Protein AF-A0A1I4K7K6-F1 (afdb_monomer)

Solvent-accessible surface area (backbone atoms only — not comparable to full-atom values): 15398 Å² total; per-residue (Å²): 137,88,86,82,90,85,84,86,84,93,84,77,89,83,80,81,86,80,82,83,78,77,82,69,92,74,60,87,75,58,66,62,54,67,69,57,51,52,48,54,47,25,60,52,49,42,44,25,47,70,60,82,92,45,82,41,36,50,40,54,54,54,26,64,68,45,33,59,61,48,51,53,37,33,76,71,42,75,62,43,78,85,46,72,66,62,52,49,58,53,48,50,44,54,50,53,43,53,54,32,47,74,76,40,53,94,45,31,65,70,53,43,48,53,50,42,40,55,54,52,21,53,49,48,51,42,60,66,67,49,80,51,73,48,34,47,43,28,48,28,52,49,44,45,50,55,48,63,66,42,39,67,55,39,56,47,14,24,76,68,65,48,45,61,66,50,58,55,47,60,70,42,87,94,40,40,54,64,67,85,72,88,66,82,60,54,96,90,26,30,48,21,27,58,44,36,77,39,20,50,55,36,5,41,52,25,35,56,35,25,52,32,32,50,60,61,35,58,94,75,46,61,68,67,59,37,50,52,52,26,51,53,28,45,49,50,14,49,43,12,71,28,69,71,19,43,50,53,39,50,51,50,51,48,52,50,50,50,65,69,74,43,67,94,60,79,64,50,61,64,76,74,108

Sequence (273 aa):
MTIAHHMPRQRADRASAASVAASAPGSATGKLPLLVWLYLLAVVIPVGFNVGPLAMTGLRVLLLVMTVPLLVRLVMGRYGKVMLIDMLFIAHIIWATLAMAINSPDRVVENIGAAAIEFLGGYIVGRAYIRSMEDFRALCRALMILVLCSAPFALVETLTGRPILLEALRKLPGVSTVAFNNQDKRFNLERVQFGFAHPIHYGLFCSVAFSMVYVGLKDWVGNTWRIIASIIIAGCGFLALSSGALLAIFLQIGLIAWATIFTPGKARWWLLV

Structure (mmCIF, N/CA/C/O backbone):
data_AF-A0A1I4K7K6-F1
#
_entry.id   AF-A0A1I4K7K6-F1
#
loop_
_atom_site.group_PDB
_atom_site.id
_atom_site.type_symbol
_atom_site.label_atom_id
_atom_site.label_alt_id
_atom_site.label_comp_id
_atom_site.label_asym_id
_atom_site.label_entity_id
_atom_site.label_seq_id
_atom_site.pdbx_PDB_ins_code
_atom_site.Cartn_x
_atom_site.Cartn_y
_atom_site.Cartn_z
_atom_site.occupancy
_atom_site.B_iso_or_equiv
_atom_site.auth_seq_id
_atom_site.auth_comp_id
_atom_site.auth_asym_id
_atom_site.auth_atom_id
_atom_site.pdbx_PDB_model_num
ATOM 1 N N . MET A 1 1 ? -62.649 -21.645 53.052 1.00 39.38 1 MET A N 1
ATOM 2 C CA . MET A 1 1 ? -62.161 -22.897 52.441 1.00 39.38 1 MET A CA 1
ATOM 3 C C . MET A 1 1 ? -60.774 -22.620 51.890 1.00 39.38 1 MET A C 1
ATOM 5 O O . MET A 1 1 ? -60.595 -21.657 51.160 1.00 39.38 1 MET A O 1
ATOM 9 N N . THR A 1 2 ? -59.809 -23.363 52.408 1.00 39.19 2 THR A N 1
ATOM 10 C CA . THR A 1 2 ? -58.352 -23.181 52.346 1.00 39.19 2 THR A CA 1
ATOM 11 C C . THR A 1 2 ? -57.762 -23.522 50.971 1.00 39.19 2 THR A C 1
ATOM 13 O O . THR A 1 2 ? -58.399 -24.268 50.235 1.00 39.19 2 THR A O 1
ATOM 16 N N . ILE A 1 3 ? -56.529 -23.043 50.715 1.00 38.16 3 ILE A N 1
ATOM 17 C CA . ILE A 1 3 ? -55.423 -23.562 49.853 1.00 38.16 3 ILE A CA 1
ATOM 18 C C . ILE A 1 3 ? -54.861 -22.388 49.015 1.00 38.16 3 ILE A C 1
ATOM 20 O O . ILE A 1 3 ? -55.514 -21.917 48.097 1.00 38.16 3 ILE A O 1
ATOM 24 N N . ALA A 1 4 ? -53.814 -21.676 49.447 1.00 37.78 4 ALA A N 1
ATOM 25 C CA . ALA A 1 4 ? -52.374 -21.992 49.529 1.00 37.78 4 ALA A CA 1
ATOM 26 C C . ALA A 1 4 ? -51.560 -21.495 48.309 1.00 37.78 4 ALA A C 1
ATOM 28 O O . ALA A 1 4 ? -51.861 -21.780 47.157 1.00 37.78 4 ALA A O 1
ATOM 29 N N . HIS A 1 5 ? -50.510 -20.737 48.641 1.00 41.94 5 HIS A N 1
ATOM 30 C CA . HIS A 1 5 ? -49.428 -20.184 47.821 1.00 41.94 5 HIS A CA 1
ATOM 31 C C . HIS A 1 5 ? -48.858 -21.113 46.737 1.00 41.94 5 HIS A C 1
ATOM 33 O O . HIS A 1 5 ? -48.517 -22.248 47.058 1.00 41.94 5 HIS A O 1
ATOM 39 N N . HIS A 1 6 ? -48.527 -20.559 45.557 1.00 36.59 6 HIS A N 1
ATOM 40 C CA . HIS A 1 6 ? -47.257 -20.850 44.861 1.00 36.59 6 HIS A CA 1
ATOM 41 C C . HIS A 1 6 ? -46.936 -19.857 43.715 1.00 36.59 6 HIS A C 1
ATOM 43 O O . HIS A 1 6 ? -47.521 -19.892 42.640 1.00 36.59 6 HIS A O 1
ATOM 49 N N . MET A 1 7 ? -45.928 -19.013 43.934 1.00 38.78 7 MET A N 1
ATOM 50 C CA . MET A 1 7 ? -44.930 -18.584 42.935 1.00 38.78 7 MET A CA 1
ATOM 51 C C . MET A 1 7 ? -43.560 -19.030 43.493 1.00 38.78 7 MET A C 1
ATOM 53 O O . MET A 1 7 ? -43.493 -19.217 44.712 1.00 38.78 7 MET A O 1
ATOM 57 N N . PRO A 1 8 ? -42.446 -19.128 42.729 1.00 43.72 8 PRO A N 1
ATOM 58 C CA . PRO A 1 8 ? -42.232 -18.918 41.284 1.00 43.72 8 PRO A CA 1
ATOM 59 C C . PRO A 1 8 ? -41.364 -20.025 40.616 1.00 43.72 8 PRO A C 1
ATOM 61 O O . PRO A 1 8 ? -40.594 -20.702 41.290 1.00 43.72 8 PRO A O 1
ATOM 64 N N . ARG A 1 9 ? -41.351 -20.142 39.276 1.00 39.53 9 ARG A N 1
ATOM 65 C CA . ARG A 1 9 ? -40.206 -20.732 38.533 1.00 39.53 9 ARG A CA 1
ATOM 66 C C . ARG A 1 9 ? -39.976 -20.049 37.177 1.00 39.53 9 ARG A C 1
ATOM 68 O O . ARG A 1 9 ? -40.316 -20.571 36.125 1.00 39.53 9 ARG A O 1
ATOM 75 N N . GLN A 1 10 ? -39.320 -18.889 37.213 1.00 48.81 10 GLN A N 1
ATOM 76 C CA . GLN A 1 10 ? -38.430 -18.446 36.135 1.00 48.81 10 GLN A CA 1
ATOM 77 C C . GLN A 1 10 ? -37.098 -19.199 36.281 1.00 48.81 10 GLN A C 1
ATOM 79 O O . GLN A 1 10 ? -36.368 -18.920 37.228 1.00 48.81 10 GLN A O 1
ATOM 84 N N . ARG A 1 11 ? -36.796 -20.144 35.378 1.00 41.75 11 ARG A N 1
ATOM 85 C CA . ARG A 1 11 ? -35.447 -20.636 34.988 1.00 41.75 11 ARG A CA 1
ATOM 86 C C . ARG A 1 11 ? -35.597 -21.993 34.287 1.00 41.7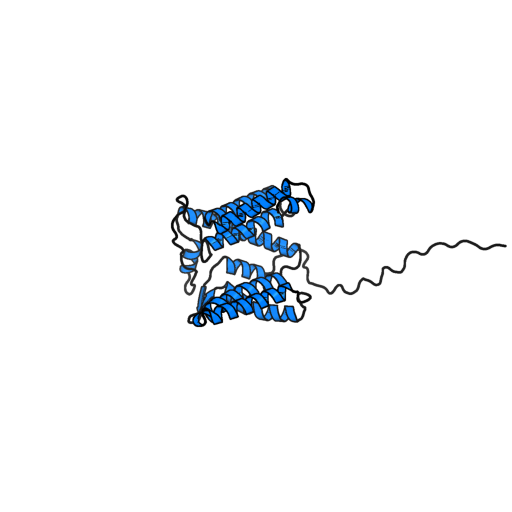5 11 ARG A C 1
ATOM 88 O O . ARG A 1 11 ? -35.525 -23.020 34.948 1.00 41.75 11 ARG A O 1
ATOM 95 N N . ALA A 1 12 ? -35.789 -22.002 32.968 1.00 38.53 12 ALA A N 1
ATOM 96 C CA . AL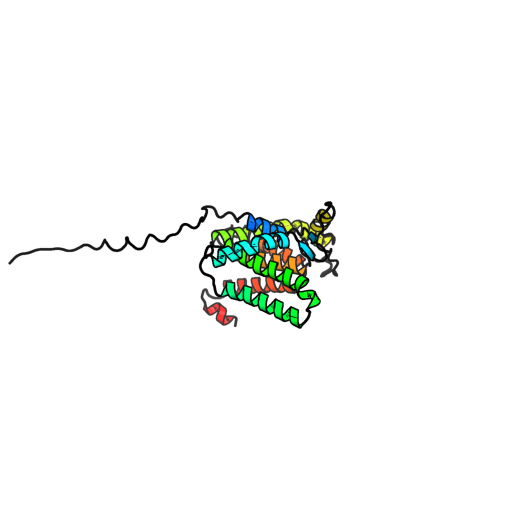A A 1 12 ? -35.576 -23.223 32.176 1.00 38.53 12 ALA A CA 1
ATOM 97 C C . ALA A 1 12 ? -35.290 -23.004 30.676 1.00 38.53 12 ALA A C 1
ATOM 99 O O . ALA A 1 12 ? -34.709 -23.893 30.075 1.00 38.53 12 ALA A O 1
ATOM 100 N N . ASP A 1 13 ? -35.559 -21.835 30.077 1.00 36.16 13 ASP A N 1
ATOM 101 C CA . ASP A 1 13 ? -35.521 -21.723 28.599 1.00 36.16 13 ASP A CA 1
ATOM 102 C C . ASP A 1 13 ? -34.303 -20.993 27.998 1.00 36.16 13 ASP A C 1
ATOM 104 O O . ASP A 1 13 ? -34.347 -20.508 26.871 1.00 36.16 13 ASP A O 1
ATOM 108 N N . ARG A 1 14 ? -33.169 -20.911 28.709 1.00 37.38 14 ARG A N 1
ATOM 109 C CA . ARG A 1 14 ? -31.929 -20.293 28.174 1.00 37.38 14 ARG A CA 1
ATOM 110 C C . ARG A 1 14 ? -30.825 -21.277 27.773 1.00 37.38 14 ARG A C 1
ATOM 112 O O . ARG A 1 14 ? -29.716 -20.844 27.479 1.00 37.38 14 ARG A O 1
ATOM 119 N N . ALA A 1 15 ? -31.107 -22.578 27.720 1.00 37.47 15 ALA A N 1
ATOM 120 C CA . ALA A 1 15 ? -30.076 -23.604 27.525 1.00 37.47 15 ALA A CA 1
ATOM 121 C C . ALA A 1 15 ? -30.028 -24.258 26.125 1.00 37.47 15 ALA A C 1
ATOM 123 O O . ALA A 1 15 ? -29.286 -25.216 25.948 1.00 37.47 15 ALA A O 1
ATOM 124 N N . SER A 1 16 ? -30.758 -23.759 25.116 1.00 40.03 16 SER A N 1
ATOM 125 C CA . SER A 1 16 ? -30.815 -24.404 23.781 1.00 40.03 16 SER A CA 1
ATOM 126 C C . SER A 1 16 ? -30.293 -23.553 22.605 1.00 40.03 16 SER A C 1
ATOM 128 O O . SER A 1 16 ? -30.380 -23.959 21.455 1.00 40.03 16 SER A O 1
ATOM 130 N N . ALA A 1 17 ? -29.673 -22.395 22.860 1.00 37.28 17 ALA A N 1
ATOM 131 C CA . ALA A 1 17 ? -29.080 -21.557 21.801 1.00 37.28 17 ALA A CA 1
ATOM 132 C C . ALA A 1 17 ? -27.544 -21.677 21.685 1.00 37.28 17 ALA A C 1
ATOM 134 O O . ALA A 1 17 ? -26.908 -20.896 20.980 1.00 37.28 17 ALA A O 1
ATOM 135 N N . ALA A 1 18 ? -26.931 -22.643 22.374 1.00 42.41 18 ALA A N 1
ATOM 136 C CA . ALA A 1 18 ? -25.481 -22.798 22.461 1.00 42.41 18 ALA A CA 1
ATOM 137 C C . ALA A 1 18 ? -25.020 -24.157 21.908 1.00 42.41 18 ALA A C 1
ATOM 139 O O . ALA A 1 18 ? -24.600 -25.022 22.668 1.00 42.41 18 ALA A O 1
ATOM 140 N N . SER A 1 19 ? -25.095 -24.370 20.589 1.00 43.34 19 SER A N 1
ATOM 141 C CA . SER A 1 19 ? -24.413 -25.527 19.970 1.00 43.34 19 SER A CA 1
ATOM 142 C C . SER A 1 19 ? -24.031 -25.398 18.488 1.00 43.34 19 SER A C 1
ATOM 144 O O . SER A 1 19 ? -23.647 -26.390 17.877 1.00 43.34 19 SER A O 1
ATOM 146 N N . VAL A 1 20 ? -24.004 -24.194 17.902 1.00 43.44 20 VAL A N 1
ATOM 147 C CA . VAL A 1 20 ? -23.378 -23.984 16.575 1.00 43.44 20 VAL A CA 1
ATOM 148 C C . VAL A 1 20 ? -22.333 -22.871 16.642 1.00 43.44 20 VAL A C 1
ATOM 150 O O . VAL A 1 20 ? -22.345 -21.909 15.883 1.00 43.44 20 VAL A O 1
ATOM 153 N N . ALA A 1 21 ? -21.401 -23.003 17.583 1.00 38.75 21 ALA A N 1
ATOM 154 C CA . ALA A 1 21 ? -20.106 -22.341 17.499 1.00 38.75 21 ALA A CA 1
ATOM 155 C C . ALA A 1 21 ? -19.126 -23.340 16.873 1.00 38.75 21 ALA A C 1
ATOM 157 O O . ALA A 1 21 ? -18.372 -24.019 17.566 1.00 38.75 21 ALA A O 1
ATOM 158 N N . ALA A 1 22 ? -19.191 -23.475 15.547 1.00 39.31 22 ALA A N 1
ATOM 159 C CA . ALA A 1 22 ? -18.141 -24.150 14.803 1.00 39.31 22 ALA A CA 1
ATOM 160 C C . ALA A 1 22 ? -16.835 -23.375 15.032 1.00 39.31 22 ALA A C 1
ATOM 162 O O . ALA A 1 22 ? -16.713 -22.195 14.699 1.00 39.31 22 ALA A O 1
ATOM 163 N N . SER A 1 23 ? -15.893 -24.057 15.664 1.00 38.81 23 SER A N 1
ATOM 164 C CA . SER A 1 23 ? -14.562 -23.611 16.037 1.00 38.81 23 SER A CA 1
ATOM 165 C C . SER A 1 23 ? -13.777 -23.094 14.828 1.00 38.81 23 SER A C 1
ATOM 167 O O . SER A 1 23 ? -13.225 -23.854 14.035 1.00 38.81 23 SER A O 1
ATOM 169 N N . ALA A 1 24 ? -13.684 -21.770 14.701 1.00 45.88 24 ALA A N 1
ATOM 170 C CA . ALA A 1 24 ? -12.592 -21.144 13.969 1.00 45.88 24 ALA A CA 1
ATOM 171 C C . ALA A 1 24 ? -11.345 -21.153 14.873 1.00 45.88 24 ALA A C 1
ATOM 173 O O . ALA A 1 24 ? -11.474 -20.854 16.063 1.00 45.88 24 ALA A O 1
ATOM 174 N N . PRO A 1 25 ? -10.141 -21.460 14.362 1.00 41.16 25 PRO A N 1
ATOM 175 C CA . PRO A 1 25 ? -8.916 -21.316 15.135 1.00 41.16 25 PRO A CA 1
ATOM 176 C C . PRO A 1 25 ? -8.584 -19.823 15.260 1.00 41.16 25 PRO A C 1
ATOM 178 O O . PRO A 1 25 ? -7.751 -19.291 14.535 1.00 41.16 25 PRO A O 1
ATOM 181 N N . GLY A 1 26 ? -9.274 -19.127 16.161 1.00 38.78 26 GLY A N 1
ATOM 182 C CA . GLY A 1 26 ? -8.853 -17.826 16.663 1.00 38.78 26 GLY A CA 1
ATOM 183 C C . GLY A 1 26 ? -7.813 -18.068 17.744 1.00 38.78 26 GLY A C 1
ATOM 184 O O . GLY A 1 26 ? -8.168 -18.299 18.898 1.00 38.78 26 GLY A O 1
ATOM 185 N N . SER A 1 27 ? -6.532 -18.092 17.375 1.00 40.88 27 SER A N 1
ATOM 186 C CA . SER A 1 27 ? -5.459 -18.192 18.360 1.00 40.88 27 SER A CA 1
ATOM 187 C C . SER A 1 27 ? -5.515 -16.978 19.285 1.00 40.88 27 SER A C 1
ATOM 189 O O . SER A 1 27 ? -5.266 -15.846 18.864 1.00 40.88 27 SER A O 1
ATOM 191 N N . ALA A 1 28 ? -5.810 -17.225 20.558 1.00 47.34 28 ALA A N 1
ATOM 192 C CA . ALA A 1 28 ? -5.513 -16.298 21.634 1.00 47.34 28 ALA A CA 1
ATOM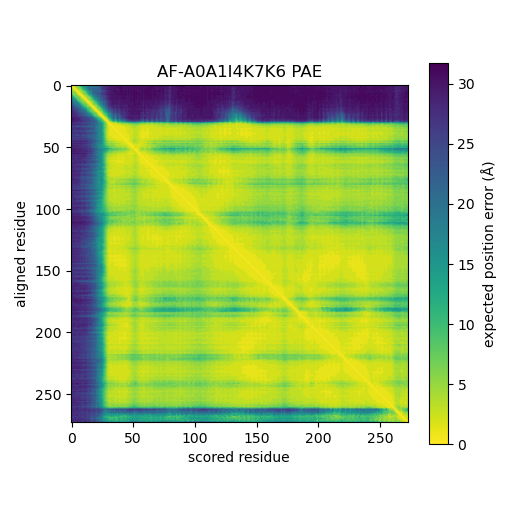 193 C C . ALA A 1 28 ? -4.022 -15.908 21.532 1.00 47.34 28 ALA A C 1
ATOM 195 O O . ALA A 1 28 ? -3.156 -16.779 21.486 1.00 47.34 28 ALA A O 1
ATOM 196 N N . THR A 1 29 ? -3.745 -14.601 21.453 1.00 51.78 29 THR A N 1
ATOM 197 C CA . THR A 1 29 ? -2.524 -13.938 20.929 1.00 51.78 29 THR A CA 1
ATOM 198 C C . THR A 1 29 ? -2.491 -13.804 19.397 1.00 51.78 29 THR A C 1
ATOM 200 O O . THR A 1 29 ? -1.898 -14.606 18.684 1.00 51.78 29 THR A O 1
ATOM 203 N N . GLY A 1 30 ? -3.125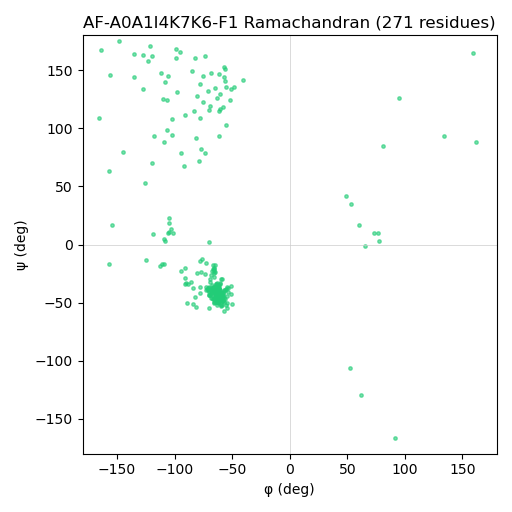 -12.743 18.881 1.00 60.97 30 GLY A N 1
ATOM 204 C CA . GLY A 1 30 ? -3.167 -12.411 17.451 1.00 60.97 30 GLY A CA 1
ATOM 205 C C . GLY A 1 30 ? -1.778 -12.153 16.865 1.00 60.97 30 GLY A C 1
ATOM 206 O O . GLY A 1 30 ? -1.251 -11.040 16.936 1.00 60.97 30 GLY A O 1
ATOM 207 N N . LYS A 1 31 ? -1.171 -13.196 16.300 1.00 84.50 31 LYS A N 1
ATOM 208 C CA . LYS A 1 31 ? 0.035 -13.119 15.475 1.00 84.50 31 LYS A CA 1
ATOM 209 C C . LYS A 1 31 ? -0.400 -13.126 14.019 1.00 84.50 31 LYS A C 1
ATOM 211 O O . LYS A 1 31 ? -1.190 -13.973 13.616 1.00 84.50 31 LYS A O 1
ATOM 216 N N . LEU A 1 32 ? 0.134 -12.193 13.234 1.00 91.75 32 LEU A N 1
ATOM 217 C CA . LEU A 1 32 ? -0.177 -12.121 11.812 1.00 91.75 32 LEU A CA 1
ATOM 218 C C . LEU A 1 32 ? 0.255 -13.434 11.124 1.00 91.75 32 LEU A C 1
ATOM 220 O O . LEU A 1 32 ? 1.405 -13.848 11.315 1.00 91.75 32 LEU A O 1
ATOM 224 N N . PRO A 1 33 ? -0.619 -14.090 10.337 1.00 94.56 33 PRO A N 1
ATOM 225 C CA . PRO A 1 33 ? -0.281 -15.347 9.680 1.00 94.56 33 PRO A CA 1
ATOM 226 C C . PRO A 1 33 ? 0.951 -15.214 8.781 1.00 94.56 33 PRO A C 1
ATOM 228 O O . PRO A 1 33 ? 1.122 -14.202 8.097 1.00 94.56 33 PRO A O 1
ATOM 231 N N . LEU A 1 34 ? 1.780 -16.264 8.731 1.00 94.69 34 LEU A N 1
ATOM 232 C CA . LEU A 1 34 ? 3.024 -16.268 7.950 1.00 94.69 34 LEU A CA 1
ATOM 233 C C . LEU A 1 34 ? 2.788 -15.883 6.485 1.00 94.69 34 LEU A C 1
ATOM 235 O O . LEU A 1 34 ? 3.556 -15.104 5.936 1.00 94.69 34 LEU A O 1
ATOM 239 N N . LEU A 1 35 ? 1.709 -16.372 5.866 1.00 95.38 35 LEU A N 1
ATOM 240 C CA . LEU A 1 35 ? 1.405 -16.045 4.473 1.00 95.38 35 LEU A CA 1
ATOM 241 C C . LEU A 1 35 ? 1.182 -14.540 4.260 1.00 95.38 35 LEU A C 1
ATOM 243 O O . LEU A 1 35 ? 1.621 -14.000 3.251 1.00 95.38 35 LEU A O 1
ATOM 247 N N . VAL A 1 36 ? 0.548 -13.850 5.212 1.00 96.81 36 VAL A N 1
ATOM 248 C CA . VAL A 1 36 ? 0.341 -12.398 5.115 1.00 96.81 36 VAL A CA 1
ATOM 249 C C . VAL A 1 36 ? 1.669 -11.661 5.285 1.00 96.81 36 VAL A C 1
ATOM 251 O O . VAL A 1 36 ? 1.927 -10.703 4.565 1.00 96.81 36 VAL A O 1
ATOM 254 N N . TRP A 1 37 ? 2.555 -12.132 6.166 1.00 96.69 37 TRP A N 1
ATOM 255 C CA . TRP A 1 37 ? 3.919 -11.601 6.247 1.00 96.69 37 TRP A CA 1
ATOM 256 C C . TRP A 1 37 ? 4.698 -11.792 4.947 1.00 96.69 37 TRP A C 1
ATOM 258 O O . TRP A 1 37 ? 5.303 -10.838 4.467 1.00 96.69 37 TRP A O 1
ATOM 268 N N . LEU A 1 38 ? 4.651 -12.988 4.355 1.00 96.81 38 LEU A N 1
ATOM 269 C CA . LEU A 1 38 ? 5.283 -13.263 3.064 1.00 96.81 38 LEU A CA 1
ATOM 270 C C . LEU A 1 38 ? 4.718 -12.359 1.966 1.00 96.81 38 LEU A C 1
ATOM 272 O O . LEU A 1 38 ? 5.488 -11.819 1.179 1.00 96.81 38 LEU A O 1
ATOM 276 N N . TYR A 1 39 ? 3.402 -12.132 1.955 1.00 97.38 39 TYR A N 1
ATOM 277 C CA . TYR A 1 39 ? 2.754 -11.190 1.044 1.00 97.38 39 TYR A CA 1
ATOM 278 C C . TYR A 1 39 ? 3.287 -9.765 1.228 1.00 97.38 39 TYR A C 1
ATOM 280 O O . TYR A 1 39 ? 3.742 -9.154 0.266 1.00 97.38 39 TYR A O 1
ATOM 288 N N . LEU A 1 40 ? 3.292 -9.241 2.457 1.00 97.38 40 LEU A N 1
ATOM 289 C CA . LEU A 1 40 ? 3.752 -7.877 2.730 1.00 97.38 40 LEU A CA 1
ATOM 290 C C . LEU A 1 40 ? 5.243 -7.694 2.415 1.00 97.38 40 LEU A C 1
ATOM 292 O O . LEU A 1 40 ? 5.633 -6.672 1.856 1.00 97.38 40 LEU A O 1
ATOM 296 N N . LEU A 1 41 ? 6.075 -8.688 2.732 1.00 97.06 41 LEU A N 1
ATOM 297 C CA . LEU A 1 41 ? 7.494 -8.672 2.382 1.00 97.06 41 LEU A CA 1
ATOM 298 C C . LEU A 1 41 ? 7.694 -8.732 0.867 1.00 97.06 41 LEU A C 1
ATOM 300 O O . LEU A 1 41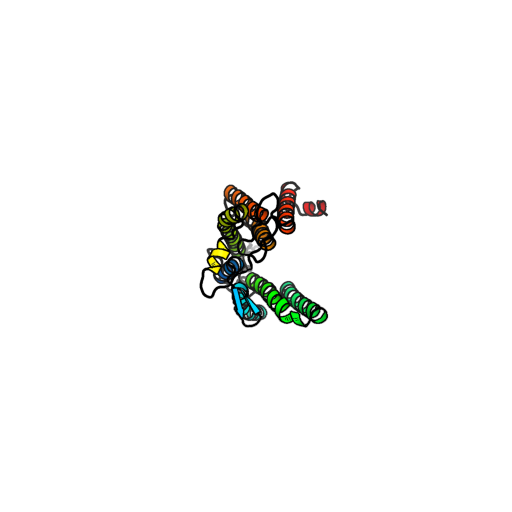 ? 8.533 -8.003 0.353 1.00 97.06 41 LEU A O 1
ATOM 304 N N . ALA A 1 42 ? 6.904 -9.527 0.145 1.00 95.88 42 ALA A N 1
ATOM 305 C CA . ALA A 1 42 ? 6.965 -9.602 -1.313 1.00 95.88 42 ALA A CA 1
ATOM 306 C C . ALA A 1 42 ? 6.483 -8.316 -2.010 1.00 95.88 42 ALA A C 1
ATOM 308 O O . ALA A 1 42 ? 6.921 -8.030 -3.122 1.00 95.88 42 ALA A O 1
ATOM 309 N N . VAL A 1 43 ? 5.610 -7.530 -1.366 1.00 95.50 43 VAL A N 1
ATOM 310 C CA . VAL A 1 43 ? 5.238 -6.177 -1.824 1.00 95.50 43 VAL A CA 1
ATOM 311 C C . VAL A 1 43 ? 6.406 -5.201 -1.661 1.00 95.50 43 VAL A C 1
ATOM 313 O O . VAL A 1 43 ? 6.655 -4.388 -2.547 1.00 95.50 43 VAL A O 1
ATOM 316 N N . VAL A 1 44 ? 7.106 -5.257 -0.525 1.00 96.38 44 VAL A N 1
ATOM 317 C CA . VAL A 1 44 ? 8.132 -4.269 -0.152 1.00 96.38 44 VAL A CA 1
ATOM 318 C C . VAL A 1 44 ? 9.514 -4.593 -0.732 1.00 96.38 44 VAL A C 1
ATOM 320 O O . VAL A 1 44 ? 10.286 -3.680 -1.020 1.00 96.38 44 VAL A O 1
ATOM 323 N N . ILE A 1 45 ? 9.837 -5.876 -0.895 1.00 95.81 45 ILE A N 1
ATOM 324 C CA . ILE A 1 45 ? 11.125 -6.364 -1.391 1.00 95.81 45 ILE A CA 1
ATOM 325 C C . ILE A 1 45 ? 10.921 -6.875 -2.826 1.00 95.81 45 ILE A C 1
ATOM 327 O O . ILE A 1 45 ? 10.472 -8.009 -3.021 1.00 95.81 45 ILE A O 1
ATOM 331 N N . PRO A 1 46 ? 11.244 -6.061 -3.846 1.00 93.31 46 PRO A N 1
ATOM 332 C CA . PRO A 1 46 ? 10.945 -6.351 -5.247 1.00 93.31 46 PRO A CA 1
ATOM 333 C C . PRO A 1 46 ? 11.943 -7.346 -5.851 1.00 93.31 46 PRO A C 1
ATOM 335 O O . PRO A 1 46 ? 12.784 -6.989 -6.679 1.00 93.31 46 PRO A O 1
ATOM 338 N N . VAL A 1 47 ? 11.856 -8.607 -5.442 1.00 94.12 47 VAL A N 1
ATOM 339 C CA . VAL A 1 47 ? 12.571 -9.702 -6.108 1.00 94.12 47 VAL A CA 1
ATOM 340 C C . VAL A 1 47 ? 11.852 -10.010 -7.416 1.00 94.12 47 VAL A C 1
ATOM 342 O O . VAL A 1 47 ? 10.655 -10.299 -7.406 1.00 94.12 47 VAL A O 1
ATOM 345 N N . GLY A 1 48 ? 12.565 -9.937 -8.533 1.00 90.44 48 GLY A N 1
ATOM 346 C CA . GLY A 1 48 ? 12.044 -10.198 -9.868 1.00 90.44 48 GLY A CA 1
ATOM 347 C C . GLY A 1 48 ? 12.877 -11.209 -10.646 1.00 90.44 48 GLY A C 1
ATOM 348 O O . GLY A 1 48 ? 14.019 -11.509 -10.296 1.00 90.44 48 GLY A O 1
ATOM 349 N N . PHE A 1 49 ? 12.272 -11.742 -11.703 1.00 89.31 49 PHE A N 1
ATOM 350 C CA . PHE A 1 49 ? 12.902 -12.563 -12.740 1.00 89.31 49 PHE A CA 1
ATOM 351 C C . PHE A 1 49 ? 11.965 -12.633 -13.955 1.00 89.31 49 PHE A C 1
ATOM 353 O O . PHE A 1 49 ? 10.802 -12.250 -13.860 1.00 89.31 49 PHE A O 1
ATOM 360 N N . ASN A 1 50 ? 12.442 -13.118 -15.100 1.00 85.19 50 ASN A N 1
ATOM 361 C CA . ASN A 1 50 ? 11.610 -13.263 -16.299 1.00 85.19 50 ASN A CA 1
ATOM 362 C C . ASN A 1 50 ? 11.310 -14.739 -16.572 1.00 85.19 50 ASN A C 1
ATOM 364 O O . ASN A 1 50 ? 12.194 -15.586 -16.445 1.00 85.19 50 ASN A O 1
ATOM 368 N N . VAL A 1 51 ? 10.077 -15.034 -16.982 1.00 84.19 51 VAL A N 1
ATOM 369 C CA . VAL A 1 51 ? 9.666 -16.344 -17.509 1.00 84.19 51 VAL A CA 1
ATOM 370 C C . VAL A 1 51 ? 9.203 -16.131 -18.949 1.00 84.19 51 VAL A C 1
ATOM 372 O O . VAL A 1 51 ? 8.062 -15.747 -19.200 1.00 84.19 51 VAL A O 1
ATOM 375 N N . GLY A 1 52 ? 10.117 -16.309 -19.908 1.00 83.19 52 GLY A N 1
ATOM 376 C CA . GLY A 1 52 ? 9.884 -15.888 -21.294 1.00 83.19 52 GLY A CA 1
ATOM 377 C C . GLY A 1 52 ? 9.672 -14.364 -21.375 1.00 83.19 52 GLY A C 1
ATOM 378 O O . GLY A 1 52 ? 10.487 -13.632 -20.811 1.00 83.19 52 GLY A O 1
ATOM 379 N N . PRO A 1 53 ? 8.601 -13.868 -22.029 1.00 76.88 53 PRO A N 1
ATOM 380 C CA . PRO A 1 53 ? 8.293 -12.434 -22.081 1.00 76.88 53 PRO A CA 1
ATOM 381 C C . PRO A 1 53 ? 7.678 -11.891 -20.777 1.00 76.88 53 PRO A C 1
ATOM 383 O O . PRO A 1 53 ? 7.592 -10.681 -20.586 1.00 76.88 53 PRO A O 1
ATOM 386 N N . LEU A 1 54 ? 7.248 -12.764 -19.859 1.00 77.44 54 LEU A N 1
ATOM 387 C CA . LEU A 1 54 ? 6.535 -12.357 -18.652 1.00 77.44 54 LEU A CA 1
ATOM 388 C C . LEU A 1 54 ? 7.511 -11.932 -17.554 1.00 77.44 54 LEU A C 1
ATOM 390 O O . LEU A 1 54 ? 8.248 -12.751 -16.997 1.00 77.44 54 LEU A O 1
ATOM 394 N N . ALA A 1 55 ? 7.456 -10.651 -17.194 1.00 82.50 55 ALA A N 1
ATOM 395 C CA . ALA A 1 55 ? 8.121 -10.138 -16.006 1.00 82.50 55 ALA A CA 1
ATOM 396 C C . ALA A 1 55 ? 7.417 -10.662 -14.745 1.00 82.50 55 ALA A C 1
ATOM 398 O O . ALA A 1 55 ? 6.257 -10.335 -14.468 1.00 82.50 55 ALA A O 1
ATOM 399 N N . MET A 1 56 ? 8.128 -11.456 -13.953 1.00 87.81 56 MET A N 1
ATOM 400 C CA . MET A 1 56 ? 7.642 -12.044 -12.712 1.00 87.81 56 MET A CA 1
ATOM 401 C C . MET A 1 56 ? 8.251 -11.339 -11.505 1.00 87.81 56 MET A C 1
ATOM 403 O O . MET A 1 56 ? 9.404 -10.915 -11.513 1.00 87.81 56 MET A O 1
ATOM 407 N N . THR A 1 57 ? 7.458 -11.224 -10.444 1.00 91.88 57 THR A N 1
ATOM 408 C CA . THR A 1 57 ? 7.897 -10.726 -9.137 1.00 91.88 57 THR A CA 1
ATOM 409 C C . THR A 1 57 ? 7.608 -11.776 -8.073 1.00 91.88 57 THR A C 1
ATOM 411 O O . THR A 1 57 ? 6.716 -12.612 -8.247 1.00 91.88 57 THR A O 1
ATOM 414 N N . GLY A 1 58 ? 8.317 -11.724 -6.946 1.00 91.88 58 GLY A N 1
ATOM 415 C CA . GLY A 1 58 ? 8.054 -12.595 -5.800 1.00 91.88 58 GLY A CA 1
ATOM 416 C C . GLY A 1 58 ? 6.592 -12.522 -5.349 1.00 91.88 58 GLY A C 1
ATOM 417 O O . GLY A 1 58 ? 5.988 -13.550 -5.045 1.00 91.88 58 GLY A O 1
ATOM 418 N N . LEU A 1 59 ? 5.988 -11.329 -5.412 1.00 94.31 59 LEU A N 1
ATOM 419 C CA . LEU A 1 59 ? 4.566 -11.127 -5.133 1.00 94.31 59 LEU A CA 1
ATOM 420 C C . LEU A 1 59 ? 3.677 -11.892 -6.118 1.00 94.31 59 LEU A C 1
ATOM 422 O O . LEU A 1 59 ? 2.776 -12.613 -5.694 1.00 94.31 59 LEU A O 1
ATOM 426 N N . ARG A 1 60 ? 3.943 -11.781 -7.426 1.00 92.38 60 ARG A N 1
ATOM 427 C CA . ARG A 1 60 ? 3.166 -12.486 -8.460 1.00 92.38 60 ARG A CA 1
ATOM 428 C C . ARG A 1 60 ? 3.255 -13.991 -8.308 1.00 92.38 60 ARG A C 1
ATOM 430 O O . ARG A 1 60 ? 2.237 -14.661 -8.426 1.00 92.38 60 ARG A O 1
ATOM 437 N N . VAL A 1 61 ? 4.439 -14.523 -8.011 1.00 93.25 61 VAL A N 1
ATOM 438 C CA . VAL A 1 61 ? 4.619 -15.961 -7.766 1.00 93.25 61 VAL A CA 1
ATOM 439 C C . VAL A 1 61 ? 3.789 -16.403 -6.567 1.00 93.25 61 VAL A C 1
ATOM 441 O O . VAL A 1 61 ? 3.024 -17.361 -6.671 1.00 93.25 61 VAL A O 1
ATOM 444 N N . LEU A 1 62 ? 3.887 -15.681 -5.447 1.00 95.69 62 LEU A N 1
ATOM 445 C CA . LEU A 1 62 ? 3.116 -15.989 -4.246 1.00 95.69 62 LEU A CA 1
ATOM 446 C C . LEU A 1 62 ? 1.611 -16.009 -4.543 1.00 95.69 62 LEU A C 1
ATOM 448 O O . LEU A 1 62 ? 0.909 -16.945 -4.158 1.00 95.69 62 LEU A O 1
ATOM 452 N N . LEU A 1 63 ? 1.119 -14.995 -5.253 1.00 95.88 63 LEU A N 1
ATOM 453 C CA . LEU A 1 63 ? -0.299 -14.863 -5.566 1.00 95.88 63 LEU A CA 1
ATOM 454 C C . LEU A 1 63 ? -0.772 -15.867 -6.615 1.00 95.88 63 LEU A C 1
ATOM 456 O O . LEU A 1 63 ? -1.867 -16.396 -6.459 1.00 95.88 63 LEU A O 1
ATOM 460 N N . LEU A 1 64 ? 0.026 -16.204 -7.625 1.00 92.94 64 LEU A N 1
ATOM 461 C CA . LEU A 1 64 ? -0.309 -17.264 -8.581 1.00 92.94 64 LEU A CA 1
ATOM 462 C C . LEU A 1 64 ? -0.564 -18.598 -7.879 1.00 92.94 64 LEU A C 1
ATOM 464 O O . LEU A 1 64 ? -1.563 -19.260 -8.152 1.00 92.94 64 LEU A O 1
ATOM 468 N N . VAL A 1 65 ? 0.314 -18.966 -6.943 1.00 94.56 65 VAL A N 1
ATOM 469 C CA . VAL A 1 65 ? 0.198 -20.237 -6.216 1.00 94.56 65 VAL A CA 1
ATOM 470 C C . VAL A 1 65 ? -0.977 -20.205 -5.234 1.00 94.56 65 VAL A C 1
ATOM 472 O O . VAL A 1 65 ? -1.670 -21.208 -5.074 1.00 94.56 65 VAL A O 1
ATOM 475 N N . MET A 1 66 ? -1.227 -19.070 -4.576 1.00 95.38 66 MET A N 1
ATOM 476 C CA . MET A 1 66 ? -2.215 -18.992 -3.493 1.00 95.38 66 MET A CA 1
ATOM 477 C C . MET A 1 66 ? -3.628 -18.619 -3.943 1.00 95.38 66 MET A C 1
ATOM 479 O O . MET A 1 66 ? -4.590 -19.040 -3.302 1.00 95.38 66 MET A O 1
ATOM 483 N N . THR A 1 67 ? -3.793 -17.865 -5.029 1.00 94.94 67 THR A N 1
ATOM 484 C CA . THR A 1 67 ? -5.108 -17.323 -5.415 1.00 94.94 67 THR A CA 1
ATOM 485 C C . THR A 1 67 ? -6.107 -18.438 -5.705 1.00 94.94 67 THR A C 1
ATOM 487 O O . THR A 1 67 ? -7.199 -18.434 -5.141 1.00 94.94 67 THR A O 1
ATOM 490 N N . VAL A 1 68 ? -5.732 -19.436 -6.514 1.00 94.62 68 VAL A N 1
ATOM 491 C CA . VAL A 1 68 ? -6.648 -20.526 -6.896 1.00 94.62 68 VAL A CA 1
ATOM 492 C C . VAL A 1 68 ? -7.083 -21.365 -5.682 1.00 94.62 68 VAL A C 1
ATOM 494 O O . VAL A 1 68 ? -8.292 -21.484 -5.465 1.00 94.62 68 VAL A O 1
ATOM 497 N N . PRO A 1 69 ? -6.179 -21.889 -4.824 1.00 96.00 69 PRO A N 1
ATOM 498 C CA . PRO A 1 69 ? -6.588 -22.615 -3.621 1.00 96.00 69 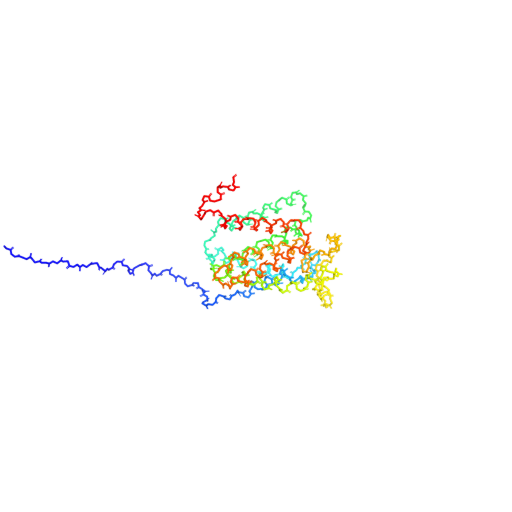PRO A CA 1
ATOM 499 C C . PRO A 1 69 ? -7.483 -21.800 -2.682 1.00 96.00 69 PRO A C 1
ATOM 501 O O . PRO A 1 69 ? -8.427 -22.346 -2.105 1.00 96.00 69 PRO A O 1
ATOM 504 N N . LEU A 1 70 ? -7.204 -20.504 -2.511 1.00 96.81 70 LEU A N 1
ATOM 505 C CA . LEU A 1 70 ? -7.994 -19.642 -1.633 1.00 96.81 70 LEU A CA 1
ATOM 506 C C . LEU A 1 70 ? -9.379 -19.339 -2.226 1.00 96.81 70 LEU A C 1
ATOM 508 O O . LEU A 1 70 ? -10.365 -19.374 -1.492 1.00 96.81 70 LEU A O 1
ATOM 512 N N . LEU A 1 71 ? -9.498 -19.137 -3.540 1.00 95.25 71 LEU A N 1
ATOM 513 C CA . LEU A 1 71 ? -10.799 -18.984 -4.202 1.00 95.25 71 LEU A CA 1
ATOM 514 C C . LEU A 1 71 ? -11.644 -20.257 -4.098 1.00 95.25 71 LEU A C 1
ATOM 516 O O . LEU A 1 71 ? -12.820 -20.187 -3.746 1.00 95.25 71 LEU A O 1
ATOM 520 N N . VAL A 1 72 ? -11.046 -21.430 -4.317 1.00 96.44 72 VAL A N 1
ATOM 521 C CA . VAL A 1 72 ? -11.748 -22.713 -4.147 1.00 96.44 72 VAL A CA 1
ATOM 522 C C . VAL A 1 72 ? -12.256 -22.854 -2.710 1.00 96.44 72 VAL A C 1
ATOM 524 O O . VAL A 1 72 ? -13.419 -23.187 -2.485 1.00 96.44 72 VAL A O 1
ATOM 527 N N . ARG A 1 73 ? -11.422 -22.526 -1.716 1.00 96.31 73 ARG A N 1
ATOM 528 C CA . ARG A 1 73 ? -11.818 -22.551 -0.299 1.00 96.31 73 ARG A CA 1
ATOM 529 C C . ARG A 1 73 ? -12.915 -21.536 0.034 1.00 96.31 73 ARG A C 1
ATOM 531 O O . ARG A 1 73 ? -13.761 -21.842 0.877 1.00 96.31 73 ARG A O 1
ATOM 538 N N . LEU A 1 74 ? -12.932 -20.371 -0.615 1.00 95.75 74 LEU A N 1
ATOM 539 C CA . LEU A 1 74 ? -14.014 -19.393 -0.485 1.00 95.75 74 LEU A CA 1
ATOM 540 C C . LEU A 1 74 ? -15.341 -19.976 -0.977 1.00 95.75 74 LEU A C 1
ATOM 542 O O . LEU A 1 74 ? -16.320 -19.940 -0.236 1.00 95.75 74 LEU A O 1
ATOM 546 N N . VAL A 1 75 ? -15.359 -20.562 -2.177 1.00 94.94 75 VAL A N 1
ATOM 547 C CA . VAL A 1 75 ? -16.567 -21.174 -2.762 1.00 94.94 75 VAL A CA 1
ATOM 548 C C . VAL A 1 75 ? -17.039 -22.376 -1.938 1.00 94.94 75 VAL A C 1
ATOM 550 O O . VAL A 1 75 ? -18.236 -22.562 -1.745 1.00 94.94 75 VAL A O 1
ATOM 553 N N . MET A 1 76 ? -16.111 -23.134 -1.346 1.00 96.06 76 MET A N 1
ATOM 554 C CA . MET A 1 76 ? -16.412 -24.196 -0.374 1.00 96.06 76 MET A CA 1
ATOM 555 C C . MET A 1 76 ? -16.922 -23.675 0.986 1.00 96.06 76 MET A C 1
ATOM 557 O O . MET A 1 76 ? -17.111 -24.462 1.914 1.00 96.06 76 MET A O 1
ATOM 561 N N . GLY A 1 77 ? -17.089 -22.361 1.161 1.00 93.00 77 GLY A N 1
ATOM 562 C CA . GLY A 1 77 ? -17.624 -21.755 2.381 1.00 93.00 77 GLY A CA 1
ATOM 563 C C . GLY A 1 77 ? -16.640 -21.678 3.553 1.00 93.00 77 GLY A C 1
ATOM 564 O O . GLY A 1 77 ? -17.033 -21.318 4.665 1.00 93.00 77 GLY A O 1
ATOM 565 N N . ARG A 1 78 ? -15.344 -21.968 3.350 1.00 93.88 78 ARG A N 1
ATOM 566 C CA . ARG A 1 78 ? -14.332 -21.963 4.432 1.00 93.88 78 ARG A CA 1
ATOM 567 C C . ARG A 1 78 ? -14.089 -20.569 5.012 1.00 93.88 78 ARG A C 1
ATOM 569 O O . ARG A 1 78 ? -13.660 -20.431 6.161 1.00 93.88 78 ARG A O 1
ATOM 576 N N . TYR A 1 79 ? -14.403 -19.530 4.242 1.00 93.25 79 TYR A N 1
ATOM 577 C CA . TYR A 1 79 ? -14.284 -18.134 4.662 1.00 93.25 79 TYR A CA 1
ATOM 578 C C . TYR A 1 79 ? -15.635 -17.482 4.984 1.00 93.25 79 TYR A C 1
ATOM 580 O O . TYR A 1 79 ? -15.728 -16.260 5.098 1.00 93.25 79 TYR A O 1
ATOM 588 N N . GLY A 1 80 ? -16.671 -18.291 5.218 1.00 92.44 80 GLY A N 1
ATOM 589 C CA . GLY A 1 80 ? -18.053 -17.837 5.360 1.00 92.44 80 GLY A CA 1
ATOM 590 C C . GLY A 1 80 ? -18.781 -17.844 4.018 1.00 92.44 80 GLY A C 1
ATOM 591 O O . GLY A 1 80 ? -18.307 -18.434 3.051 1.00 92.44 80 GLY A O 1
ATOM 592 N N . LYS A 1 81 ? -19.948 -17.197 3.964 1.00 94.12 81 LYS A N 1
ATOM 593 C CA . LYS A 1 81 ? -20.736 -17.095 2.730 1.00 94.12 81 LYS A CA 1
ATOM 594 C C . LYS A 1 81 ? -20.016 -16.215 1.707 1.00 94.12 81 LYS A C 1
ATOM 596 O O . LYS A 1 81 ? -19.353 -15.247 2.086 1.00 94.12 81 LYS A O 1
ATOM 601 N N . VAL A 1 82 ? -20.207 -16.536 0.429 1.00 95.56 82 VAL A N 1
ATOM 602 C CA . VAL A 1 82 ? -19.825 -15.656 -0.679 1.00 95.56 82 VAL A CA 1
ATOM 603 C C . VAL A 1 82 ? -20.649 -14.374 -0.576 1.00 95.56 82 VAL A C 1
ATOM 605 O O . VAL A 1 82 ? -21.875 -14.414 -0.450 1.00 95.56 82 VAL A O 1
ATOM 608 N N . MET A 1 83 ? -19.9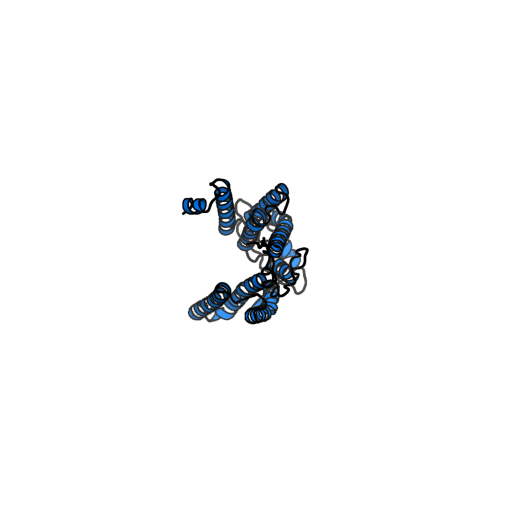65 -13.239 -0.568 1.00 95.88 83 MET A N 1
ATOM 609 C CA . MET A 1 83 ? -20.536 -11.906 -0.448 1.00 95.88 83 MET A CA 1
ATOM 610 C C . MET A 1 83 ? -20.651 -11.250 -1.824 1.00 95.88 83 MET A C 1
ATOM 612 O O . MET A 1 83 ? -19.928 -11.585 -2.759 1.00 95.88 83 MET A O 1
ATOM 616 N N . LEU A 1 84 ? -21.508 -10.231 -1.927 1.00 97.00 84 LEU A N 1
ATOM 617 C CA . LEU A 1 84 ? -21.579 -9.388 -3.123 1.00 97.00 84 LEU A CA 1
ATOM 618 C C . LEU A 1 84 ? -20.212 -8.792 -3.483 1.00 97.00 84 LEU A C 1
ATOM 620 O O . LEU A 1 84 ? -19.866 -8.714 -4.653 1.00 97.00 84 LEU A O 1
ATOM 624 N N . ILE A 1 85 ? -19.415 -8.433 -2.476 1.00 96.25 85 ILE A N 1
ATOM 625 C CA . ILE A 1 85 ? -18.067 -7.894 -2.673 1.00 96.25 85 ILE A CA 1
ATOM 626 C C . ILE A 1 85 ? -17.171 -8.922 -3.378 1.00 96.25 85 ILE A C 1
ATOM 628 O O . ILE A 1 85 ? -16.492 -8.551 -4.328 1.00 96.25 85 ILE A O 1
ATOM 632 N N . ASP A 1 86 ? -17.224 -10.204 -2.993 1.00 96.31 86 ASP A N 1
ATOM 633 C CA . ASP A 1 86 ? -16.442 -11.259 -3.656 1.00 96.31 86 ASP A CA 1
ATOM 634 C C . ASP A 1 86 ? -16.797 -11.326 -5.158 1.00 96.31 86 ASP A C 1
ATOM 636 O O . ASP A 1 86 ? -15.918 -11.389 -6.018 1.00 96.31 86 ASP A O 1
ATOM 640 N N . MET A 1 87 ? -18.093 -11.226 -5.483 1.00 96.25 87 MET A N 1
ATOM 641 C CA . MET A 1 87 ? -18.578 -11.212 -6.869 1.00 96.25 87 MET A CA 1
ATOM 642 C C . MET A 1 87 ? -18.159 -9.948 -7.629 1.00 96.25 87 MET A C 1
ATOM 644 O O . MET A 1 87 ? -17.809 -10.040 -8.802 1.00 96.25 87 MET A O 1
ATOM 648 N N . LEU A 1 88 ? -18.149 -8.778 -6.980 1.00 97.38 88 LEU A N 1
ATOM 649 C CA . LEU A 1 88 ? -17.732 -7.515 -7.599 1.00 97.38 88 LEU A CA 1
ATOM 650 C C . LEU A 1 88 ? -16.241 -7.503 -7.952 1.00 97.38 88 LEU A C 1
ATOM 652 O O . LEU A 1 88 ? -15.879 -6.971 -8.999 1.00 97.38 88 LEU A O 1
ATOM 656 N N . PHE A 1 89 ? -15.380 -8.118 -7.135 1.00 96.19 89 PHE A N 1
ATOM 657 C CA . PHE A 1 89 ? -13.958 -8.273 -7.469 1.00 96.19 89 PHE A CA 1
ATOM 658 C C . PHE A 1 89 ? -13.761 -9.145 -8.716 1.00 96.19 89 PHE A C 1
ATOM 660 O O . PHE A 1 89 ? -12.980 -8.793 -9.600 1.00 96.19 89 PHE A O 1
ATOM 667 N N . ILE A 1 90 ? -14.510 -10.248 -8.824 1.00 95.00 90 ILE A N 1
ATOM 668 C CA . ILE A 1 90 ? -14.487 -11.117 -10.010 1.00 95.00 90 ILE A CA 1
ATOM 669 C C . ILE A 1 90 ? -15.036 -10.368 -11.232 1.00 95.00 90 ILE A C 1
ATOM 671 O O . ILE A 1 90 ? -14.409 -10.367 -12.291 1.00 95.00 90 ILE A O 1
ATOM 675 N N . ALA A 1 91 ? -16.170 -9.680 -11.083 1.00 96.75 91 ALA A N 1
ATOM 676 C CA . ALA A 1 91 ? -16.786 -8.900 -12.151 1.00 96.75 91 ALA A CA 1
ATOM 677 C C . ALA A 1 91 ? -15.867 -7.775 -12.650 1.00 96.75 91 ALA A C 1
ATOM 679 O O . ALA A 1 91 ? -15.780 -7.559 -13.856 1.00 96.75 91 ALA A O 1
ATOM 680 N N . HIS A 1 92 ? -15.135 -7.105 -11.753 1.00 95.62 92 HIS A N 1
ATOM 681 C CA . HIS A 1 92 ? -14.143 -6.095 -12.120 1.00 95.62 92 HIS A CA 1
ATOM 682 C C . HIS A 1 92 ? -13.063 -6.673 -13.039 1.00 95.62 92 HIS A C 1
ATOM 684 O O . HIS A 1 92 ? -12.729 -6.060 -14.049 1.00 95.62 92 HIS A O 1
ATOM 690 N N . ILE A 1 93 ? -12.555 -7.867 -12.731 1.00 95.00 93 ILE A N 1
ATOM 691 C CA . ILE A 1 93 ? -11.526 -8.522 -13.547 1.00 95.00 93 ILE A CA 1
ATOM 692 C C . ILE A 1 93 ? -12.084 -8.946 -14.898 1.00 95.00 93 ILE A C 1
ATOM 694 O O . ILE A 1 93 ? -11.431 -8.718 -15.914 1.00 95.00 93 ILE A O 1
ATOM 698 N N . ILE A 1 94 ? -13.293 -9.513 -14.935 1.00 95.19 94 ILE A N 1
ATOM 699 C CA . ILE A 1 94 ? -13.963 -9.863 -16.195 1.00 95.19 94 ILE A CA 1
ATOM 700 C C . ILE A 1 94 ? -14.128 -8.608 -17.055 1.00 95.19 94 ILE A C 1
ATOM 702 O O . ILE A 1 94 ? -13.740 -8.602 -18.221 1.00 95.19 94 ILE A O 1
ATOM 706 N N . TRP A 1 95 ? -14.632 -7.524 -16.469 1.00 96.06 95 TRP A N 1
ATOM 707 C CA . TRP A 1 95 ? -14.827 -6.262 -17.172 1.00 96.06 95 TRP A CA 1
ATOM 708 C C . TRP A 1 95 ? -13.510 -5.663 -17.676 1.00 96.06 95 TRP A C 1
ATOM 710 O O . TRP A 1 95 ? -13.414 -5.295 -18.845 1.00 96.06 95 TRP A O 1
ATOM 720 N N . ALA A 1 96 ? -12.474 -5.615 -16.836 1.00 93.44 96 ALA A N 1
ATOM 721 C CA . ALA A 1 96 ? -11.152 -5.124 -17.219 1.00 93.44 96 ALA A CA 1
ATOM 722 C C . ALA A 1 96 ? -10.524 -5.975 -18.337 1.00 93.44 96 ALA A C 1
ATOM 724 O O . ALA A 1 96 ? -9.925 -5.428 -19.264 1.00 93.44 96 ALA A O 1
ATOM 725 N N . THR A 1 97 ? -10.716 -7.298 -18.291 1.00 93.75 97 THR A N 1
ATOM 726 C CA . THR A 1 97 ? -10.280 -8.226 -19.347 1.00 93.75 97 THR A CA 1
ATOM 727 C C . THR A 1 97 ? -10.974 -7.915 -20.666 1.00 93.75 97 THR A C 1
ATOM 729 O O . THR A 1 97 ? -10.300 -7.766 -21.682 1.00 93.75 97 THR A O 1
ATOM 732 N N . LEU A 1 98 ? -12.302 -7.768 -20.658 1.00 95.19 98 LEU A N 1
ATOM 733 C CA . LEU A 1 98 ? -13.084 -7.447 -21.855 1.00 95.19 98 LEU A CA 1
ATOM 734 C C . LEU A 1 98 ? -12.701 -6.080 -22.432 1.00 95.19 98 LEU A C 1
ATOM 736 O O . LEU A 1 98 ? -12.471 -5.961 -23.635 1.00 95.19 98 LEU A O 1
ATOM 740 N N . ALA A 1 99 ? -12.567 -5.063 -21.579 1.00 94.00 99 ALA A N 1
ATOM 741 C CA . ALA A 1 99 ? -12.157 -3.728 -21.998 1.00 94.00 99 ALA A CA 1
ATOM 742 C C . ALA A 1 99 ? -10.776 -3.752 -22.674 1.00 94.00 99 ALA A C 1
ATOM 744 O O . ALA A 1 99 ? -10.606 -3.170 -23.744 1.00 94.00 99 ALA A O 1
ATOM 745 N N . MET A 1 100 ? -9.804 -4.466 -22.102 1.00 93.25 100 MET A N 1
ATOM 746 C CA . MET A 1 100 ? -8.478 -4.603 -22.709 1.00 93.25 100 MET A CA 1
ATOM 747 C C . MET A 1 100 ? -8.492 -5.460 -23.974 1.00 93.25 100 MET A C 1
ATOM 749 O O . MET A 1 100 ? -7.792 -5.121 -24.919 1.00 93.25 100 MET A O 1
ATOM 753 N N . ALA A 1 101 ? -9.299 -6.520 -24.037 1.00 93.94 101 ALA A N 1
ATOM 754 C CA . ALA A 1 101 ? -9.409 -7.355 -25.232 1.00 93.94 101 ALA A CA 1
ATOM 755 C C . ALA A 1 101 ? -9.933 -6.575 -26.443 1.00 93.94 101 ALA A C 1
ATOM 757 O O . ALA A 1 101 ? -9.481 -6.803 -27.559 1.00 93.94 101 ALA A O 1
ATOM 758 N N . ILE A 1 102 ? -10.837 -5.622 -26.215 1.00 95.56 102 ILE A N 1
ATOM 759 C CA . ILE A 1 102 ? -11.387 -4.771 -27.275 1.00 95.56 102 ILE A CA 1
ATOM 760 C C . ILE A 1 102 ? -10.400 -3.664 -27.677 1.00 95.56 102 ILE A C 1
ATOM 762 O O . ILE A 1 102 ? -10.254 -3.374 -28.860 1.00 95.56 102 ILE A O 1
ATOM 766 N N . ASN A 1 103 ? -9.724 -3.034 -26.712 1.00 94.38 103 ASN A N 1
ATOM 767 C CA . ASN A 1 103 ? -8.918 -1.834 -26.975 1.00 94.38 103 ASN A CA 1
ATOM 768 C C . ASN A 1 103 ? -7.428 -2.119 -27.229 1.00 94.38 103 ASN A C 1
ATOM 770 O O . ASN A 1 103 ? -6.718 -1.286 -27.788 1.00 94.38 103 ASN A O 1
ATOM 774 N N . SER A 1 104 ? -6.904 -3.248 -26.756 1.00 92.56 104 SER A N 1
ATOM 775 C CA . SER A 1 104 ? -5.478 -3.601 -26.804 1.00 92.56 104 SER A CA 1
ATOM 776 C C . SER A 1 104 ? -5.287 -5.125 -26.708 1.00 92.56 104 SER A C 1
ATOM 778 O O . SER A 1 104 ? -4.692 -5.605 -25.734 1.00 92.56 104 SER A O 1
ATOM 780 N N . PRO A 1 105 ? -5.788 -5.895 -27.694 1.00 88.94 105 PRO A N 1
ATOM 781 C CA . PRO A 1 105 ? -5.838 -7.359 -27.633 1.00 88.94 105 PRO A CA 1
ATOM 782 C C . PRO A 1 105 ? -4.464 -7.996 -27.393 1.00 88.94 105 PRO A C 1
ATOM 784 O O . PRO A 1 105 ? -4.335 -8.898 -26.565 1.00 88.94 105 PRO A O 1
ATOM 787 N N . ASP A 1 106 ? -3.417 -7.458 -28.019 1.00 89.88 106 ASP A N 1
ATOM 788 C CA . ASP A 1 106 ? -2.055 -8.004 -27.938 1.00 89.88 106 ASP A CA 1
ATOM 789 C C . ASP A 1 106 ? -1.433 -7.905 -26.536 1.00 89.88 106 ASP A C 1
ATOM 791 O O . ASP A 1 106 ? -0.462 -8.590 -26.230 1.00 89.88 106 ASP A O 1
ATOM 795 N N . ARG A 1 107 ? -1.988 -7.059 -25.657 1.00 85.62 107 ARG A N 1
ATOM 796 C CA . ARG A 1 107 ? -1.460 -6.804 -24.304 1.00 85.62 107 ARG A CA 1
ATOM 797 C C . ARG A 1 107 ? -2.331 -7.372 -23.192 1.00 85.62 107 ARG A C 1
ATOM 799 O O . ARG A 1 107 ? -2.044 -7.136 -22.018 1.00 85.62 107 ARG A O 1
ATOM 806 N N . VAL A 1 108 ? -3.397 -8.102 -23.524 1.00 86.81 108 VAL A N 1
ATOM 807 C CA . VAL A 1 108 ? -4.342 -8.630 -22.526 1.00 86.81 108 VAL A CA 1
ATOM 808 C C . VAL A 1 108 ? -3.627 -9.532 -21.527 1.00 86.81 108 VAL A C 1
ATOM 810 O O . VAL A 1 108 ? -3.771 -9.342 -20.323 1.00 86.81 108 VAL A O 1
ATOM 813 N N . VAL A 1 109 ? -2.818 -10.480 -22.003 1.00 84.94 109 VAL A N 1
ATOM 814 C CA . VAL A 1 109 ? -2.156 -11.458 -21.127 1.00 84.94 109 VAL A CA 1
ATOM 815 C C . VAL A 1 109 ? -1.158 -10.777 -20.189 1.00 84.94 109 VAL A C 1
ATOM 817 O O . VAL A 1 109 ? -1.201 -11.009 -18.983 1.00 84.94 109 VAL A O 1
ATOM 820 N N . GLU A 1 110 ? -0.298 -9.904 -20.715 1.00 82.94 110 GLU A N 1
ATOM 821 C CA . GLU A 1 110 ? 0.744 -9.234 -19.928 1.00 82.94 110 GLU A CA 1
ATOM 822 C C . GLU A 1 110 ? 0.158 -8.240 -18.917 1.00 82.94 110 GLU A C 1
ATOM 824 O O . GLU A 1 110 ? 0.531 -8.261 -17.743 1.00 82.94 110 GLU A O 1
ATOM 829 N N . ASN A 1 111 ? -0.794 -7.403 -19.343 1.00 82.69 111 ASN A N 1
ATOM 830 C CA . ASN A 1 111 ? -1.352 -6.358 -18.486 1.00 82.69 111 ASN A CA 1
ATOM 831 C C . ASN A 1 111 ? -2.428 -6.899 -17.543 1.00 82.69 111 ASN A C 1
ATOM 833 O O . ASN A 1 111 ? -2.343 -6.705 -16.329 1.00 82.69 111 ASN A O 1
ATOM 837 N N . ILE A 1 112 ? -3.450 -7.570 -18.084 1.00 85.06 112 ILE A N 1
ATOM 838 C CA . ILE A 1 112 ? -4.577 -8.041 -17.274 1.00 85.06 112 ILE A CA 1
ATOM 839 C C . ILE A 1 112 ? -4.209 -9.289 -16.494 1.00 85.06 112 ILE A C 1
ATOM 841 O O . ILE A 1 112 ? -4.616 -9.382 -15.343 1.00 85.06 112 ILE A O 1
ATOM 845 N N . GLY A 1 113 ? -3.410 -10.205 -17.045 1.00 82.75 113 GLY A N 1
ATOM 846 C CA . GLY A 1 113 ? -2.962 -11.378 -16.293 1.00 82.75 113 GLY A CA 1
ATOM 847 C C . GLY A 1 113 ? -2.283 -10.969 -14.984 1.00 82.75 113 GLY A C 1
ATOM 848 O O . GLY A 1 113 ? -2.735 -11.355 -13.906 1.00 82.75 113 GLY A O 1
ATOM 849 N N . ALA A 1 114 ? -1.267 -10.104 -15.064 1.00 83.75 114 ALA A N 1
ATOM 850 C CA . ALA A 1 114 ? -0.549 -9.619 -13.887 1.00 83.75 114 ALA A CA 1
ATOM 851 C C . ALA A 1 114 ? -1.451 -8.818 -12.928 1.00 83.75 114 ALA A C 1
ATOM 853 O O . ALA A 1 114 ? -1.486 -9.111 -11.731 1.00 83.75 114 ALA A O 1
ATOM 854 N N . ALA A 1 115 ? -2.212 -7.846 -13.444 1.00 87.69 115 ALA A N 1
ATOM 855 C CA . ALA A 1 115 ? -3.066 -6.996 -12.615 1.00 87.69 115 ALA A CA 1
ATOM 856 C C . ALA A 1 115 ? -4.205 -7.778 -11.941 1.00 87.69 115 ALA A C 1
ATOM 858 O O . ALA A 1 115 ? -4.504 -7.539 -10.773 1.00 87.69 115 ALA A O 1
ATOM 859 N N . ALA A 1 116 ? -4.815 -8.741 -12.637 1.00 91.06 116 ALA A N 1
ATOM 860 C CA . ALA A 1 116 ? -5.890 -9.569 -12.099 1.00 91.06 116 ALA A CA 1
ATOM 861 C C . ALA A 1 116 ? -5.405 -10.447 -10.943 1.00 91.06 116 ALA A C 1
ATOM 863 O O . ALA A 1 116 ? -6.098 -10.561 -9.932 1.00 91.06 116 ALA A O 1
ATOM 864 N N . ILE A 1 117 ? -4.212 -11.036 -11.069 1.00 92.19 117 ILE A N 1
ATOM 865 C CA . ILE A 1 117 ? -3.614 -11.855 -10.009 1.00 92.19 117 ILE A CA 1
ATOM 866 C C . ILE A 1 117 ? -3.288 -10.998 -8.787 1.00 92.19 117 ILE A C 1
ATOM 868 O O . ILE A 1 117 ? -3.601 -11.397 -7.668 1.00 92.19 117 ILE A O 1
ATOM 872 N N . GLU A 1 118 ? -2.687 -9.823 -8.976 1.00 92.81 118 GLU A N 1
ATOM 873 C CA . GLU A 1 118 ? -2.363 -8.920 -7.867 1.00 92.81 118 GLU A CA 1
ATOM 874 C C . GLU A 1 118 ? -3.629 -8.397 -7.170 1.00 92.81 118 GLU A C 1
ATOM 876 O O . GLU A 1 118 ? -3.715 -8.411 -5.939 1.00 92.81 118 GLU A O 1
ATOM 881 N N . PHE A 1 119 ? -4.645 -8.024 -7.949 1.00 94.75 119 PHE A N 1
ATOM 882 C CA . PHE A 1 119 ? -5.908 -7.493 -7.444 1.00 94.75 119 PHE A CA 1
ATOM 883 C C . PHE A 1 119 ? -6.759 -8.558 -6.733 1.00 94.75 119 PHE A C 1
ATOM 885 O O . PHE A 1 119 ? -7.120 -8.386 -5.565 1.00 94.75 119 PHE A O 1
ATOM 892 N N . LEU A 1 120 ? -7.049 -9.687 -7.394 1.00 95.56 120 LEU A N 1
ATOM 893 C CA . LEU A 1 120 ? -7.849 -10.772 -6.808 1.00 95.56 120 LEU A CA 1
ATOM 894 C C . LEU A 1 120 ? -7.096 -11.503 -5.706 1.00 95.56 120 LEU A C 1
ATOM 896 O O . LEU A 1 120 ? -7.681 -11.859 -4.684 1.00 95.56 120 LEU A O 1
ATOM 900 N N . GLY A 1 121 ? -5.802 -11.736 -5.921 1.00 95.69 121 GLY A N 1
ATOM 901 C CA . GLY A 1 121 ? -4.933 -12.429 -4.985 1.00 95.69 121 GLY A CA 1
ATOM 902 C C . GLY A 1 121 ? -4.782 -11.655 -3.682 1.00 95.69 121 GLY A C 1
ATOM 903 O O . GLY A 1 121 ? -4.978 -12.220 -2.606 1.00 95.69 121 GLY A O 1
ATOM 904 N N . GLY A 1 122 ? -4.520 -10.347 -3.758 1.00 95.75 122 GLY A N 1
ATOM 905 C CA . GLY A 1 122 ? -4.480 -9.486 -2.574 1.00 95.75 122 GLY A CA 1
ATOM 906 C C . GLY A 1 122 ? -5.813 -9.479 -1.820 1.00 95.75 122 GLY A C 1
ATOM 907 O O . GLY A 1 122 ? -5.837 -9.644 -0.595 1.00 95.75 122 GLY A O 1
ATOM 908 N N . TYR A 1 123 ? -6.929 -9.379 -2.551 1.00 96.88 123 TYR A N 1
ATOM 909 C CA . TYR A 1 123 ? -8.269 -9.441 -1.967 1.00 96.88 123 TYR A CA 1
ATOM 910 C C . TYR A 1 123 ? -8.528 -10.757 -1.228 1.00 96.88 123 TYR A C 1
ATOM 912 O O . TYR A 1 123 ? -8.905 -10.741 -0.053 1.00 96.88 123 TYR A O 1
ATOM 920 N N . ILE A 1 124 ? -8.299 -11.900 -1.884 1.00 97.12 124 ILE A N 1
ATOM 921 C CA . ILE A 1 124 ? -8.631 -13.207 -1.311 1.00 97.12 124 ILE A CA 1
ATOM 922 C C . ILE A 1 124 ? -7.723 -13.565 -0.129 1.00 97.12 124 ILE A C 1
ATOM 924 O O . ILE A 1 124 ? -8.190 -14.180 0.831 1.00 97.12 124 ILE A O 1
ATOM 928 N N . VAL A 1 125 ? -6.458 -13.126 -0.138 1.00 97.44 125 VAL A N 1
ATOM 929 C CA . VAL A 1 125 ? -5.555 -13.245 1.019 1.00 97.44 125 VAL A CA 1
ATOM 930 C C . VAL A 1 125 ? -6.114 -12.458 2.206 1.00 97.44 125 VAL A C 1
ATOM 932 O O . VAL A 1 125 ? -6.247 -13.015 3.296 1.00 97.44 125 VAL A O 1
ATOM 935 N N . GLY A 1 126 ? -6.522 -11.202 2.006 1.00 96.00 126 GLY A N 1
ATOM 936 C CA . GLY A 1 126 ? -7.177 -10.419 3.059 1.00 96.00 126 GLY A CA 1
ATOM 937 C C . GLY A 1 126 ? -8.447 -11.102 3.574 1.00 96.00 126 GLY A C 1
ATOM 938 O O . GLY A 1 126 ? -8.600 -11.320 4.775 1.00 96.00 126 GLY A O 1
ATOM 939 N N . ARG A 1 127 ? -9.316 -11.534 2.656 1.00 95.62 127 ARG A N 1
ATOM 940 C CA . ARG A 1 127 ? -10.593 -12.200 2.950 1.00 95.62 127 ARG A CA 1
ATOM 941 C C . ARG A 1 127 ? -10.436 -13.508 3.735 1.00 95.62 127 ARG A C 1
ATOM 943 O O . ARG A 1 127 ? -11.319 -13.848 4.531 1.00 95.62 127 ARG A O 1
ATOM 950 N N . ALA A 1 128 ? -9.351 -14.241 3.493 1.00 96.06 128 ALA A N 1
ATOM 951 C CA . ALA A 1 128 ? -9.059 -15.524 4.120 1.00 96.06 128 ALA A CA 1
ATOM 952 C C . ALA A 1 128 ? -8.377 -15.389 5.490 1.00 96.06 128 ALA A C 1
ATOM 954 O O . ALA A 1 128 ? -8.676 -16.186 6.383 1.00 96.06 128 ALA A O 1
ATOM 955 N N . TYR A 1 129 ? -7.482 -14.409 5.655 1.00 96.06 129 TYR A N 1
ATOM 956 C CA . TYR A 1 129 ? -6.570 -14.334 6.804 1.00 96.06 129 TYR A CA 1
ATOM 957 C C . TYR A 1 129 ? -6.815 -13.165 7.760 1.00 96.06 129 TYR A C 1
ATOM 959 O O . TYR A 1 129 ? -6.342 -13.232 8.888 1.00 96.06 129 TYR A O 1
ATOM 967 N N . ILE A 1 130 ? -7.528 -12.115 7.346 1.00 95.88 130 ILE A N 1
ATOM 968 C CA . ILE A 1 130 ? -7.843 -10.964 8.200 1.00 95.88 130 ILE A CA 1
ATOM 969 C C . ILE A 1 130 ? -9.331 -11.012 8.528 1.00 95.88 130 ILE A C 1
ATOM 971 O O . ILE A 1 130 ? -10.164 -10.501 7.776 1.00 95.88 130 ILE A O 1
ATOM 975 N N . ARG A 1 131 ? -9.681 -11.712 9.612 1.00 94.00 131 ARG A N 1
ATOM 976 C CA . ARG A 1 131 ? -11.081 -12.048 9.927 1.00 94.00 131 ARG A CA 1
ATOM 977 C C . ARG A 1 131 ? -11.528 -11.595 11.310 1.00 94.00 131 ARG A C 1
ATOM 979 O O . ARG A 1 131 ? -12.733 -11.578 11.559 1.00 94.00 131 ARG A O 1
ATOM 986 N N . SER A 1 132 ? -10.599 -11.211 12.179 1.00 93.50 132 SER A N 1
ATOM 987 C CA . SER A 1 132 ? -10.901 -10.618 13.479 1.00 93.50 132 SER A CA 1
ATOM 988 C C . SER A 1 132 ? -10.285 -9.228 13.656 1.00 93.50 132 SER A C 1
ATOM 990 O O . SER A 1 132 ? -9.472 -8.755 12.856 1.00 93.50 132 SER A O 1
ATOM 992 N N . MET A 1 133 ? -10.680 -8.568 14.745 1.00 93.12 133 MET A N 1
ATOM 993 C CA . MET A 1 133 ? -10.091 -7.299 15.167 1.00 93.12 133 MET A CA 1
ATOM 994 C C . MET A 1 133 ? -8.598 -7.454 15.489 1.00 93.12 133 MET A C 1
ATOM 996 O O . MET A 1 133 ? -7.798 -6.568 15.185 1.00 93.12 133 MET A O 1
ATOM 1000 N N . GLU A 1 134 ? -8.207 -8.589 16.068 1.00 92.81 134 GLU A N 1
ATOM 1001 C CA . GLU A 1 134 ? -6.820 -8.917 16.390 1.00 92.81 134 GLU A CA 1
ATOM 1002 C C . GLU A 1 134 ? -5.977 -9.106 15.126 1.00 92.81 134 GLU A C 1
ATOM 1004 O O . GLU A 1 134 ? -4.858 -8.589 15.077 1.00 92.81 134 GLU A O 1
ATOM 1009 N N . ASP A 1 135 ? -6.510 -9.772 14.095 1.00 95.00 135 ASP A N 1
ATOM 1010 C CA . ASP A 1 135 ? -5.818 -9.933 12.808 1.00 95.00 135 ASP A CA 1
ATOM 1011 C C . ASP A 1 135 ? -5.581 -8.575 12.146 1.00 95.00 135 ASP A C 1
ATOM 1013 O O . ASP A 1 135 ? -4.477 -8.269 11.689 1.00 95.00 135 ASP A O 1
ATOM 1017 N N . PHE A 1 136 ? -6.616 -7.730 12.136 1.00 95.19 136 PHE A N 1
ATOM 1018 C CA . PHE A 1 136 ? -6.531 -6.384 11.582 1.00 95.19 136 PHE A CA 1
ATOM 1019 C C . PHE A 1 136 ? -5.507 -5.533 12.342 1.00 95.19 136 PHE A C 1
ATOM 1021 O O . PHE A 1 136 ? -4.659 -4.877 11.738 1.00 95.19 136 PHE A O 1
ATOM 1028 N N . ARG A 1 137 ? -5.497 -5.611 13.677 1.00 94.88 137 ARG A N 1
ATOM 1029 C CA . ARG A 1 137 ? -4.477 -4.956 14.506 1.00 94.88 137 ARG A CA 1
ATOM 1030 C C . ARG A 1 137 ? -3.071 -5.460 14.172 1.00 94.88 137 ARG A C 1
ATOM 1032 O O . ARG A 1 137 ? -2.135 -4.659 14.099 1.00 94.88 137 ARG A O 1
ATOM 1039 N N . ALA A 1 138 ? -2.900 -6.770 14.000 1.00 96.38 138 ALA A N 1
ATOM 1040 C CA . ALA A 1 138 ? -1.614 -7.364 13.653 1.00 96.38 138 ALA A CA 1
ATOM 1041 C C . ALA A 1 138 ? -1.129 -6.886 12.273 1.00 96.38 138 ALA A C 1
ATOM 1043 O O . ALA A 1 138 ? 0.053 -6.567 12.127 1.00 96.38 138 ALA A O 1
ATOM 1044 N N . LEU A 1 139 ? -2.041 -6.735 11.306 1.00 97.38 139 LEU A N 1
ATOM 1045 C CA . LEU A 1 139 ? -1.763 -6.146 9.994 1.00 97.38 139 LEU A CA 1
ATOM 1046 C C . LEU A 1 139 ? -1.308 -4.684 10.115 1.00 97.38 139 LEU A C 1
ATOM 1048 O O . LEU A 1 139 ? -0.259 -4.329 9.579 1.00 97.38 139 LEU A O 1
ATOM 1052 N N . CYS A 1 140 ? -2.030 -3.850 10.871 1.00 97.88 140 CYS A N 1
ATOM 1053 C CA . CYS A 1 140 ? -1.644 -2.452 11.100 1.00 97.88 140 CYS A CA 1
ATOM 1054 C C . CYS A 1 140 ? -0.247 -2.338 11.732 1.00 97.88 140 CYS A C 1
ATOM 1056 O O . CYS A 1 140 ? 0.559 -1.501 11.324 1.00 97.88 140 CYS A O 1
ATOM 1058 N N . ARG A 1 141 ? 0.076 -3.205 12.703 1.00 96.94 141 ARG A N 1
ATOM 1059 C CA . ARG A 1 141 ? 1.418 -3.261 13.308 1.00 96.94 141 ARG A CA 1
ATOM 1060 C C . ARG A 1 141 ? 2.487 -3.702 12.311 1.00 96.94 141 ARG A C 1
ATOM 1062 O O . ARG A 1 141 ? 3.581 -3.149 12.343 1.00 96.94 141 ARG A O 1
ATOM 1069 N N . ALA A 1 142 ? 2.196 -4.672 11.449 1.00 97.88 142 ALA A N 1
ATOM 1070 C CA . ALA A 1 142 ? 3.135 -5.115 10.423 1.00 97.88 142 ALA A CA 1
ATOM 1071 C C . ALA A 1 142 ? 3.439 -3.993 9.420 1.00 97.88 142 ALA A C 1
ATOM 1073 O O . ALA A 1 142 ? 4.607 -3.716 9.161 1.00 97.88 142 ALA A O 1
ATOM 1074 N N . LEU A 1 143 ? 2.411 -3.284 8.942 1.00 98.31 143 LEU A N 1
ATOM 1075 C CA . LEU A 1 143 ? 2.575 -2.112 8.074 1.00 98.31 143 LEU A CA 1
ATOM 1076 C C . LEU A 1 143 ? 3.395 -1.008 8.754 1.00 98.31 143 LEU A C 1
ATOM 1078 O O . LEU A 1 143 ? 4.309 -0.463 8.139 1.00 98.31 143 LEU A O 1
ATOM 1082 N N . MET A 1 144 ? 3.124 -0.728 10.035 1.00 98.25 144 MET A N 1
ATOM 1083 C CA . MET A 1 144 ? 3.923 0.209 10.832 1.00 98.25 144 MET A CA 1
ATOM 1084 C C . MET A 1 144 ? 5.401 -0.184 10.833 1.00 98.25 144 MET A C 1
ATOM 1086 O O . MET A 1 144 ? 6.250 0.641 10.521 1.00 98.25 144 MET A O 1
ATOM 1090 N N . ILE A 1 145 ? 5.708 -1.442 11.166 1.00 98.12 145 ILE A N 1
ATOM 1091 C CA . ILE A 1 145 ? 7.087 -1.938 11.236 1.00 98.12 145 ILE A CA 1
ATOM 1092 C C . ILE A 1 145 ? 7.766 -1.804 9.873 1.00 98.12 145 ILE A C 1
ATOM 1094 O O . ILE A 1 145 ? 8.868 -1.274 9.807 1.00 98.12 145 ILE A O 1
ATOM 1098 N N . LEU A 1 146 ? 7.105 -2.217 8.789 1.00 98.44 146 LEU A N 1
ATOM 1099 C CA . LEU A 1 146 ? 7.677 -2.161 7.442 1.00 98.44 146 LEU A CA 1
ATOM 1100 C C . LEU A 1 146 ? 8.042 -0.734 7.021 1.00 98.44 146 LEU A C 1
ATOM 1102 O O . LEU A 1 146 ? 9.138 -0.524 6.505 1.00 98.44 146 LEU A O 1
ATOM 1106 N N . VAL A 1 147 ? 7.172 0.248 7.280 1.00 98.44 147 VAL A N 1
ATOM 1107 C CA . VAL A 1 147 ? 7.464 1.651 6.937 1.00 98.44 147 VAL A CA 1
ATOM 1108 C C . VAL A 1 147 ? 8.514 2.260 7.870 1.00 98.44 147 VAL A C 1
ATOM 1110 O O . VAL A 1 147 ? 9.396 2.988 7.426 1.00 98.44 147 VAL A O 1
ATOM 1113 N N . LEU A 1 148 ? 8.481 1.953 9.169 1.00 98.44 148 LEU A N 1
ATOM 1114 C CA . LEU A 1 148 ? 9.526 2.430 10.081 1.00 98.44 148 LEU A CA 1
ATOM 1115 C C . LEU A 1 148 ? 10.899 1.845 9.719 1.00 98.44 148 LEU A C 1
ATOM 1117 O O . LEU A 1 148 ? 11.904 2.546 9.802 1.00 98.44 148 LEU A O 1
ATOM 1121 N N . CYS A 1 149 ? 10.944 0.594 9.259 1.00 98.19 149 CYS A N 1
ATOM 1122 C CA . CYS A 1 149 ? 12.156 -0.020 8.728 1.00 98.19 149 CYS A CA 1
ATOM 1123 C C . CYS A 1 149 ? 12.592 0.591 7.389 1.00 98.19 149 CYS A C 1
ATOM 1125 O O . CYS A 1 149 ? 13.792 0.621 7.129 1.00 98.19 149 CYS A O 1
ATOM 1127 N N . SER A 1 150 ? 11.674 1.096 6.555 1.00 98.06 150 SER A N 1
ATOM 1128 C CA . SER A 1 150 ? 12.030 1.786 5.307 1.00 98.06 150 SER A CA 1
ATOM 1129 C C . SER A 1 150 ? 12.533 3.214 5.531 1.00 98.06 150 SER A C 1
ATOM 1131 O O . SER A 1 150 ? 13.295 3.716 4.709 1.00 98.06 150 SER A O 1
ATOM 1133 N N . ALA A 1 151 ? 12.168 3.860 6.643 1.00 98.19 151 ALA A N 1
ATOM 1134 C CA . ALA A 1 151 ? 12.531 5.243 6.958 1.00 98.19 151 ALA A CA 1
ATOM 1135 C C . ALA A 1 151 ? 14.033 5.581 6.816 1.00 98.19 151 ALA A C 1
ATOM 1137 O O . ALA A 1 151 ? 14.338 6.549 6.116 1.00 98.19 151 ALA A O 1
ATOM 1138 N N . PRO A 1 152 ? 14.992 4.826 7.395 1.00 97.75 152 PRO A N 1
ATOM 1139 C CA . PRO A 1 152 ? 16.414 5.131 7.217 1.00 97.75 152 PRO A CA 1
ATOM 1140 C C . PRO A 1 152 ? 16.859 5.041 5.751 1.00 97.75 152 PRO A C 1
ATOM 1142 O O . PRO A 1 152 ? 17.635 5.877 5.295 1.00 97.75 152 PRO A O 1
ATOM 1145 N N . PHE A 1 153 ? 16.334 4.081 4.985 1.00 97.56 153 PHE A N 1
ATOM 1146 C CA . PHE A 1 153 ? 16.645 3.955 3.559 1.00 97.56 153 PHE A CA 1
ATOM 1147 C C . PHE A 1 153 ? 16.055 5.112 2.755 1.00 97.56 153 PHE A C 1
ATOM 1149 O O . PHE A 1 153 ? 16.744 5.674 1.912 1.00 97.56 153 PHE A O 1
ATOM 1156 N N . ALA A 1 154 ? 14.820 5.514 3.065 1.00 97.62 154 ALA A N 1
ATOM 1157 C CA . ALA A 1 154 ? 14.161 6.649 2.430 1.00 97.62 154 ALA A CA 1
ATOM 1158 C C . ALA A 1 154 ? 14.915 7.965 2.669 1.00 97.62 154 ALA A C 1
ATOM 1160 O O . ALA A 1 154 ? 15.040 8.774 1.752 1.00 97.62 154 ALA A O 1
ATOM 1161 N N . LEU A 1 155 ? 15.461 8.167 3.873 1.00 97.75 155 LEU A N 1
ATOM 1162 C CA . LEU A 1 155 ? 16.284 9.336 4.189 1.00 97.75 155 LEU A CA 1
ATOM 1163 C C . LEU A 1 155 ? 17.599 9.352 3.405 1.00 97.75 155 LEU A C 1
ATOM 1165 O O . LEU A 1 155 ? 18.017 10.405 2.931 1.00 97.75 155 LEU A O 1
ATOM 1169 N N . VAL A 1 156 ? 18.257 8.206 3.233 1.00 97.50 156 VAL A N 1
ATOM 1170 C CA . VAL A 1 156 ? 19.478 8.170 2.416 1.00 97.50 156 VAL A CA 1
ATOM 1171 C C . VAL A 1 156 ? 19.143 8.375 0.940 1.00 97.50 156 VAL A C 1
ATOM 1173 O O . VAL A 1 156 ? 19.803 9.159 0.260 1.00 97.50 156 VAL A O 1
ATOM 1176 N N . GLU A 1 157 ? 18.095 7.721 0.448 1.00 97.25 157 GLU A N 1
ATOM 1177 C CA . GLU A 1 157 ? 17.679 7.797 -0.949 1.00 97.25 157 GLU A CA 1
ATOM 1178 C C . GLU A 1 157 ? 17.249 9.216 -1.342 1.00 97.25 157 GLU A C 1
ATOM 1180 O O . GLU A 1 157 ? 17.690 9.702 -2.377 1.00 97.25 157 GLU A O 1
ATOM 1185 N N . THR A 1 158 ? 16.489 9.929 -0.499 1.00 97.19 158 THR A N 1
ATOM 1186 C CA . THR A 1 158 ? 16.051 11.309 -0.797 1.00 97.19 158 THR A CA 1
ATOM 1187 C C . THR A 1 158 ? 17.205 12.320 -0.858 1.00 97.19 158 THR A C 1
ATOM 1189 O O . THR A 1 158 ? 17.124 13.317 -1.5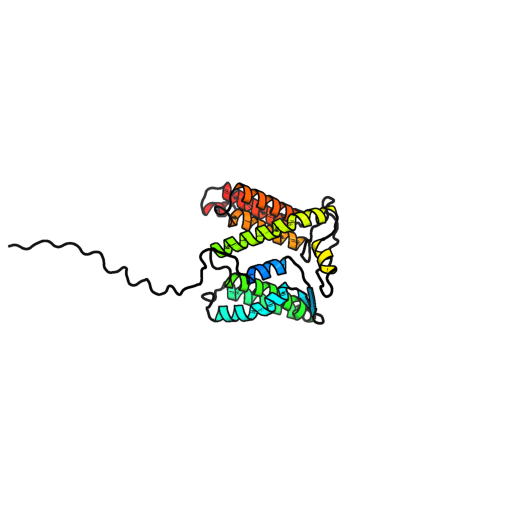74 1.00 97.19 158 THR A O 1
ATOM 1192 N N . LEU A 1 159 ? 18.296 12.067 -0.125 1.00 96.56 159 LEU A N 1
ATOM 1193 C CA . LEU A 1 159 ? 19.466 12.951 -0.081 1.00 96.56 159 LEU A CA 1
ATOM 1194 C C . LEU A 1 159 ? 20.511 12.616 -1.150 1.00 96.56 159 LEU A C 1
ATOM 1196 O O . LEU A 1 159 ? 21.204 13.509 -1.631 1.00 96.56 159 LEU A O 1
ATOM 1200 N N . THR A 1 160 ? 20.657 11.336 -1.494 1.00 95.31 160 THR A N 1
ATOM 1201 C CA . THR A 1 160 ? 21.756 10.850 -2.349 1.00 95.31 160 THR A CA 1
ATOM 1202 C C . THR A 1 160 ? 21.310 10.379 -3.728 1.00 95.31 160 THR A C 1
ATOM 1204 O O . THR A 1 160 ? 22.157 10.197 -4.599 1.00 95.31 160 THR A O 1
ATOM 1207 N N . GLY A 1 161 ? 20.014 10.129 -3.921 1.00 94.12 161 GLY A N 1
ATOM 1208 C CA . GLY A 1 161 ? 19.463 9.548 -5.148 1.00 94.12 161 GLY A CA 1
ATOM 1209 C C . GLY A 1 161 ? 19.763 8.058 -5.299 1.00 94.12 161 GLY A C 1
ATOM 1210 O O . GLY A 1 161 ? 19.546 7.490 -6.366 1.00 94.12 161 GLY A O 1
ATOM 1211 N N . ARG A 1 162 ? 20.290 7.409 -4.251 1.00 94.38 162 ARG A N 1
ATOM 1212 C CA . ARG A 1 162 ? 20.717 6.007 -4.293 1.00 94.38 162 ARG A CA 1
ATOM 1213 C C . ARG A 1 162 ? 19.694 5.082 -3.630 1.00 94.38 162 ARG A C 1
ATOM 1215 O O . ARG A 1 162 ? 19.616 5.064 -2.398 1.00 94.38 162 ARG A O 1
ATOM 1222 N N . PRO A 1 163 ? 18.948 4.265 -4.397 1.00 94.38 163 PRO A N 1
ATOM 1223 C CA . PRO A 1 163 ? 18.001 3.304 -3.841 1.00 94.38 163 PRO A CA 1
ATOM 1224 C C . PRO A 1 163 ? 18.744 2.074 -3.296 1.00 94.38 163 PRO A C 1
ATOM 1226 O O . PRO A 1 163 ? 18.858 1.043 -3.963 1.00 94.38 163 PRO A O 1
ATOM 1229 N N . ILE A 1 164 ? 19.265 2.177 -2.066 1.00 94.94 164 ILE A N 1
ATOM 1230 C CA . ILE A 1 164 ? 20.147 1.170 -1.436 1.00 94.94 164 ILE A CA 1
ATOM 1231 C C . ILE A 1 164 ? 19.563 -0.246 -1.500 1.00 94.94 164 ILE A C 1
ATOM 1233 O O . ILE A 1 164 ? 20.291 -1.194 -1.792 1.00 94.94 164 ILE A O 1
ATOM 1237 N N . LEU A 1 165 ? 18.259 -0.401 -1.241 1.00 94.94 165 LEU A N 1
ATOM 1238 C CA . LEU A 1 165 ? 17.599 -1.707 -1.290 1.00 94.94 165 LEU A CA 1
ATOM 1239 C C . LEU A 1 165 ? 17.701 -2.330 -2.690 1.00 94.94 165 LEU A C 1
ATOM 1241 O O . LEU A 1 165 ? 18.068 -3.497 -2.820 1.00 94.94 165 LEU A O 1
ATOM 1245 N N . LEU A 1 166 ? 17.422 -1.554 -3.739 1.00 94.94 166 LEU A N 1
ATOM 1246 C CA . LEU A 1 166 ? 17.483 -2.040 -5.117 1.00 94.94 166 LEU A CA 1
ATOM 1247 C C . LEU A 1 166 ? 18.927 -2.304 -5.557 1.00 94.94 166 LEU A C 1
ATOM 1249 O O . LEU A 1 166 ? 19.188 -3.296 -6.237 1.00 94.94 166 LEU A O 1
ATOM 1253 N N . GLU A 1 167 ? 19.876 -1.454 -5.154 1.00 94.81 167 GLU A N 1
ATOM 1254 C CA . GLU A 1 167 ? 21.305 -1.688 -5.390 1.00 94.81 167 GLU A CA 1
ATOM 1255 C C . GLU A 1 167 ? 21.782 -2.993 -4.744 1.00 94.81 167 GLU A C 1
ATOM 1257 O O . GLU A 1 167 ? 22.540 -3.742 -5.361 1.00 94.81 167 GLU A O 1
ATOM 1262 N N . ALA A 1 168 ? 21.339 -3.280 -3.518 1.00 94.50 168 ALA A N 1
ATOM 1263 C CA . ALA A 1 168 ? 21.671 -4.517 -2.822 1.00 94.50 168 ALA A CA 1
ATOM 1264 C C . ALA A 1 168 ? 21.077 -5.741 -3.536 1.00 94.50 168 ALA A C 1
ATOM 1266 O O . ALA A 1 168 ? 21.796 -6.712 -3.765 1.00 94.50 168 ALA A O 1
ATOM 1267 N N . LEU A 1 169 ? 19.807 -5.677 -3.952 1.00 93.88 169 LEU A N 1
ATOM 1268 C CA . LEU A 1 169 ? 19.153 -6.770 -4.681 1.00 93.88 169 LEU A CA 1
ATOM 1269 C C . LEU A 1 169 ? 19.831 -7.063 -6.025 1.00 93.88 169 LEU A C 1
ATOM 1271 O O . LEU A 1 169 ? 20.036 -8.227 -6.352 1.00 93.88 169 LEU A O 1
ATOM 1275 N N . ARG A 1 170 ? 20.246 -6.034 -6.777 1.00 91.81 170 ARG A N 1
ATOM 1276 C CA . ARG A 1 170 ? 20.938 -6.211 -8.072 1.00 91.81 170 ARG A CA 1
ATOM 1277 C C . ARG A 1 170 ? 22.309 -6.873 -7.969 1.00 91.81 170 ARG A C 1
ATOM 1279 O O . ARG A 1 170 ? 22.800 -7.388 -8.968 1.00 91.81 170 ARG A O 1
ATOM 1286 N N . LYS A 1 171 ? 22.947 -6.835 -6.798 1.00 93.62 171 LYS A N 1
ATOM 1287 C CA . LYS A 1 171 ? 24.239 -7.502 -6.572 1.00 93.62 171 LYS A CA 1
ATOM 1288 C C . LYS A 1 171 ? 24.093 -9.008 -6.354 1.00 93.62 171 LYS A C 1
ATOM 1290 O O . LYS A 1 171 ? 25.097 -9.713 -6.389 1.00 93.62 171 LYS A O 1
ATOM 1295 N N . LEU A 1 172 ? 22.878 -9.502 -6.108 1.00 91.88 172 LEU A N 1
ATOM 1296 C CA . LEU A 1 172 ? 22.630 -10.923 -5.897 1.00 91.88 172 LEU A CA 1
ATOM 1297 C C . LEU A 1 172 ? 22.562 -11.658 -7.248 1.00 91.88 172 LEU A C 1
ATOM 1299 O O . LEU A 1 172 ? 21.793 -11.258 -8.125 1.00 91.88 172 LEU A O 1
ATOM 1303 N N . PRO A 1 173 ? 23.334 -12.743 -7.440 1.00 88.81 173 PRO A N 1
ATOM 1304 C CA . PRO A 1 173 ? 23.321 -13.490 -8.691 1.00 88.81 173 PRO A CA 1
ATOM 1305 C C . PRO A 1 173 ? 21.953 -14.147 -8.918 1.00 88.81 173 PRO A C 1
ATOM 1307 O O . PRO A 1 173 ? 21.387 -14.754 -8.012 1.00 88.81 173 PRO A O 1
ATOM 1310 N N . GLY A 1 174 ? 21.425 -14.033 -10.140 1.00 83.50 174 GLY A N 1
ATOM 1311 C CA . GLY A 1 174 ? 20.141 -14.632 -10.529 1.00 83.50 174 GLY A CA 1
ATOM 1312 C C . GLY A 1 174 ? 18.893 -13.881 -10.048 1.00 83.50 174 GLY A C 1
ATOM 1313 O O . GLY A 1 174 ? 17.783 -14.337 -10.311 1.00 83.50 174 GLY A O 1
ATOM 1314 N N . VAL A 1 175 ? 19.052 -12.732 -9.384 1.00 87.75 175 VAL A N 1
ATOM 1315 C CA . VAL A 1 175 ? 17.943 -11.883 -8.930 1.00 87.75 175 VAL A CA 1
ATOM 1316 C C . VAL A 1 175 ? 17.859 -10.638 -9.808 1.00 87.75 175 VAL A C 1
ATOM 1318 O O . VAL A 1 175 ? 18.824 -9.884 -9.924 1.00 87.75 175 VAL A O 1
ATOM 1321 N N . SER A 1 176 ? 16.694 -10.388 -10.408 1.00 90.25 176 SER A N 1
ATOM 1322 C CA . SER A 1 176 ? 16.378 -9.078 -10.978 1.00 90.25 176 SER A CA 1
ATOM 1323 C C . SER A 1 176 ? 15.524 -8.271 -10.001 1.00 90.25 176 SER A C 1
ATOM 1325 O O . SER A 1 176 ? 15.052 -8.763 -8.976 1.00 90.25 176 SER A O 1
ATOM 1327 N N . THR A 1 177 ? 15.363 -6.984 -10.276 1.00 92.50 177 THR A N 1
ATOM 1328 C CA . THR A 1 177 ? 14.527 -6.099 -9.469 1.00 92.50 177 THR A CA 1
ATOM 1329 C C . THR A 1 177 ? 13.916 -5.024 -10.357 1.00 92.50 177 THR A C 1
ATOM 1331 O O . THR A 1 177 ? 14.227 -4.944 -11.549 1.00 92.50 177 THR A O 1
ATOM 1334 N N . VAL A 1 178 ? 13.041 -4.197 -9.792 1.00 91.06 178 VAL A N 1
ATOM 1335 C CA . VAL A 1 178 ? 12.439 -3.068 -10.504 1.00 91.06 178 VAL A CA 1
ATOM 1336 C C . VAL A 1 178 ? 13.509 -2.114 -11.058 1.00 91.06 178 VAL A C 1
ATOM 1338 O O . VAL A 1 178 ? 14.639 -2.016 -10.565 1.00 91.06 178 VAL A O 1
ATOM 1341 N N . ALA A 1 179 ? 13.164 -1.415 -12.139 1.00 90.38 179 ALA A N 1
ATOM 1342 C CA . ALA A 1 179 ? 14.041 -0.407 -12.721 1.00 90.38 179 ALA A CA 1
ATOM 1343 C C . ALA A 1 179 ? 14.312 0.720 -11.710 1.00 90.38 179 ALA A C 1
ATOM 1345 O O . ALA A 1 179 ? 13.442 1.056 -10.909 1.00 90.38 179 ALA A O 1
ATOM 1346 N N . PHE A 1 180 ? 15.513 1.303 -11.759 1.00 91.19 180 PHE A N 1
ATOM 1347 C CA . PHE A 1 180 ? 15.809 2.500 -10.975 1.00 91.19 180 PHE A CA 1
ATOM 1348 C C . PHE A 1 180 ? 15.047 3.659 -11.594 1.00 91.19 180 PHE A C 1
ATOM 1350 O O . PHE A 1 180 ? 15.056 3.829 -12.816 1.00 91.19 180 PHE A O 1
ATOM 1357 N N . ASN A 1 181 ? 14.368 4.421 -10.755 1.00 87.38 181 ASN A N 1
ATOM 1358 C CA . ASN A 1 181 ? 13.506 5.488 -11.200 1.00 87.38 181 ASN A CA 1
ATOM 1359 C C . ASN A 1 181 ? 14.198 6.841 -11.004 1.00 87.38 181 ASN A C 1
ATOM 1361 O O . ASN A 1 181 ? 14.137 7.436 -9.934 1.00 87.38 181 ASN A O 1
ATOM 1365 N N . ASN A 1 182 ? 14.856 7.317 -12.061 1.00 82.88 182 ASN A N 1
ATOM 1366 C CA . ASN A 1 182 ? 15.609 8.572 -12.055 1.00 82.88 182 ASN A CA 1
ATOM 1367 C C . ASN A 1 182 ? 14.714 9.735 -12.516 1.00 82.88 182 ASN A C 1
ATOM 1369 O O . ASN A 1 182 ? 14.885 10.246 -13.621 1.00 82.88 182 ASN A O 1
ATOM 1373 N N . GLN A 1 183 ? 13.707 10.104 -11.717 1.00 84.44 183 GLN A N 1
ATOM 1374 C CA . GLN A 1 183 ? 12.877 11.282 -12.024 1.00 84.44 183 GLN A CA 1
ATOM 1375 C C . GLN A 1 183 ? 13.546 12.564 -11.552 1.00 84.44 183 GLN A C 1
ATOM 1377 O O . GLN A 1 183 ? 14.349 12.548 -10.624 1.00 84.44 183 GLN A O 1
ATOM 1382 N N . ASP A 1 184 ? 13.101 13.685 -12.113 1.00 89.00 184 ASP A N 1
ATOM 1383 C CA . ASP A 1 184 ? 13.525 14.998 -11.651 1.00 89.00 184 ASP A CA 1
ATOM 1384 C C . ASP A 1 184 ? 13.235 15.202 -10.161 1.00 89.00 184 ASP A C 1
ATOM 1386 O O . ASP A 1 184 ? 12.168 14.839 -9.633 1.00 89.00 184 ASP A O 1
ATOM 1390 N N . LYS A 1 185 ? 14.196 15.854 -9.506 1.00 93.62 185 LYS A N 1
ATOM 1391 C CA . LYS A 1 185 ? 14.093 16.303 -8.121 1.00 93.62 185 LYS A CA 1
ATOM 1392 C C . LYS A 1 185 ? 12.880 17.203 -7.924 1.00 93.62 185 LYS A C 1
ATOM 1394 O O . LYS A 1 185 ? 12.476 17.964 -8.804 1.00 93.62 185 LYS A O 1
ATOM 1399 N N . ARG A 1 186 ? 12.336 17.185 -6.710 1.00 93.25 186 ARG A N 1
ATOM 1400 C CA . ARG A 1 186 ? 11.299 18.128 -6.265 1.00 93.25 186 ARG A CA 1
ATOM 1401 C C . ARG A 1 186 ? 11.749 18.755 -4.960 1.00 93.25 186 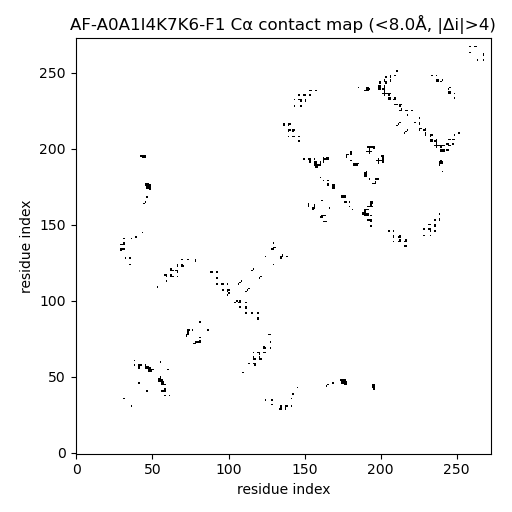ARG A C 1
ATOM 1403 O O . ARG A 1 186 ? 12.237 18.052 -4.090 1.00 93.25 186 ARG A O 1
ATOM 1410 N N . PHE A 1 187 ? 11.627 20.076 -4.834 1.00 91.56 187 PHE A N 1
ATOM 1411 C CA . PHE A 1 187 ? 12.164 20.817 -3.681 1.00 91.56 187 PHE A CA 1
ATOM 1412 C C . PHE A 1 187 ? 13.658 20.537 -3.424 1.00 91.56 187 PHE A C 1
ATOM 1414 O O . PHE A 1 187 ? 14.091 20.472 -2.280 1.00 91.56 187 PHE A O 1
ATOM 1421 N N . ASN A 1 188 ? 14.436 20.340 -4.499 1.00 93.81 188 ASN A N 1
ATOM 1422 C CA . ASN A 1 188 ? 15.851 19.946 -4.452 1.00 93.81 188 ASN A CA 1
ATOM 1423 C C . ASN A 1 188 ? 16.131 18.591 -3.758 1.00 93.81 188 ASN A C 1
ATOM 1425 O O . ASN A 1 188 ? 17.272 18.295 -3.412 1.00 93.81 188 ASN A O 1
ATOM 1429 N N . LEU A 1 189 ? 15.104 17.756 -3.585 1.00 95.25 189 LEU A N 1
ATOM 1430 C CA . LEU A 1 189 ? 15.190 16.424 -2.994 1.00 95.25 189 LEU A CA 1
ATOM 1431 C C . LEU A 1 189 ? 14.916 15.344 -4.039 1.00 95.25 189 LEU A C 1
ATOM 1433 O O . LEU A 1 189 ? 14.099 15.526 -4.951 1.00 95.25 189 LEU A O 1
ATOM 1437 N N . GLU A 1 190 ? 15.581 14.206 -3.870 1.00 96.75 190 GLU A N 1
ATOM 1438 C CA . GLU A 1 190 ? 15.340 13.011 -4.670 1.00 96.75 190 GLU A CA 1
ATOM 1439 C C . GLU A 1 190 ? 14.042 12.338 -4.229 1.00 96.75 190 GLU A C 1
ATOM 1441 O O . GLU A 1 190 ? 13.663 12.348 -3.050 1.00 96.75 190 GLU A O 1
ATOM 1446 N N . ARG A 1 191 ? 13.334 11.764 -5.201 1.00 96.38 191 ARG A N 1
ATOM 1447 C CA . ARG A 1 191 ? 12.003 11.191 -4.997 1.00 96.38 191 ARG A CA 1
ATOM 1448 C C . ARG A 1 191 ? 12.134 9.722 -4.634 1.00 96.38 191 ARG A C 1
ATOM 1450 O O . ARG A 1 191 ? 12.489 8.910 -5.481 1.00 96.38 191 ARG A O 1
ATOM 1457 N N . VAL A 1 192 ? 11.798 9.384 -3.395 1.00 97.25 192 VAL A N 1
ATOM 1458 C CA . VAL A 1 192 ? 12.026 8.036 -2.866 1.00 97.25 192 VAL A CA 1
ATOM 1459 C C . VAL A 1 192 ? 11.115 7.009 -3.539 1.00 97.25 192 VAL A C 1
ATOM 1461 O O . VAL A 1 192 ? 9.888 7.069 -3.427 1.00 97.25 192 VAL A O 1
ATOM 1464 N N . GLN A 1 193 ? 11.740 6.041 -4.198 1.00 95.88 193 GLN A N 1
ATOM 1465 C CA . GLN A 1 193 ? 11.168 4.820 -4.750 1.00 95.88 193 GLN A CA 1
ATOM 1466 C C . GLN A 1 193 ? 11.226 3.662 -3.740 1.00 95.88 193 GLN A C 1
ATOM 1468 O O . GLN A 1 193 ? 10.315 2.824 -3.720 1.00 95.88 193 GLN A O 1
ATOM 1473 N N . PHE A 1 194 ? 12.270 3.615 -2.906 1.00 96.19 194 PHE A N 1
ATOM 1474 C CA . PHE A 1 194 ? 12.572 2.518 -1.986 1.00 96.19 194 PHE A CA 1
ATOM 1475 C C . PHE A 1 194 ? 12.609 1.155 -2.700 1.00 96.19 194 PHE A C 1
ATOM 1477 O O . PHE A 1 194 ? 13.553 0.865 -3.425 1.00 96.19 194 PHE A O 1
ATOM 1484 N N . GLY A 1 195 ? 11.593 0.308 -2.509 1.00 94.56 195 GLY A N 1
ATOM 1485 C CA . GLY A 1 195 ? 11.455 -1.004 -3.151 1.00 94.56 195 GLY A CA 1
ATOM 1486 C C . GLY A 1 195 ? 10.366 -1.067 -4.226 1.00 94.56 195 GLY A C 1
ATOM 1487 O O . GLY A 1 195 ? 10.087 -2.130 -4.766 1.00 94.56 195 GLY A O 1
ATOM 1488 N N . PHE A 1 196 ? 9.689 0.035 -4.535 1.00 95.31 196 PHE A N 1
ATOM 1489 C CA . PHE A 1 196 ? 8.516 0.000 -5.411 1.00 95.31 196 PHE A CA 1
ATOM 1490 C C . PHE A 1 196 ? 8.876 0.305 -6.864 1.00 95.31 196 PHE A C 1
ATOM 1492 O O . PHE A 1 196 ? 9.934 0.837 -7.136 1.00 95.31 196 PHE A O 1
ATOM 1499 N N . ALA A 1 197 ? 8.002 0.032 -7.837 1.00 92.12 197 ALA A N 1
ATOM 1500 C CA . ALA A 1 197 ? 8.297 0.350 -9.246 1.00 92.12 197 ALA A CA 1
ATOM 1501 C C . ALA A 1 197 ? 8.385 1.866 -9.544 1.00 92.12 197 ALA A C 1
ATOM 1503 O O . ALA A 1 197 ? 8.941 2.285 -10.557 1.00 92.12 197 ALA A O 1
ATOM 1504 N N . HIS A 1 198 ? 7.794 2.698 -8.683 1.00 93.69 198 HIS A N 1
ATOM 1505 C CA . HIS A 1 198 ? 7.718 4.143 -8.875 1.00 93.69 198 HIS A CA 1
ATOM 1506 C C . HIS A 1 198 ? 7.538 4.845 -7.518 1.00 93.69 198 HIS A C 1
ATOM 1508 O O . HIS A 1 198 ? 6.810 4.303 -6.680 1.00 93.69 198 HIS A O 1
ATOM 1514 N N . PRO A 1 199 ? 8.093 6.058 -7.301 1.00 95.69 199 PRO A N 1
ATOM 1515 C CA . PRO A 1 199 ? 7.936 6.799 -6.042 1.00 95.69 199 PRO A CA 1
ATOM 1516 C C . PRO A 1 199 ? 6.485 6.955 -5.570 1.00 95.69 199 PRO A C 1
ATOM 1518 O O . PRO A 1 199 ? 6.184 6.843 -4.387 1.00 95.69 199 PRO A O 1
ATOM 1521 N N . ILE A 1 200 ? 5.540 7.128 -6.502 1.00 95.75 200 ILE A N 1
ATOM 1522 C CA . ILE A 1 200 ? 4.102 7.197 -6.176 1.00 95.75 200 ILE A CA 1
ATOM 1523 C C . ILE A 1 200 ? 3.603 5.978 -5.392 1.00 95.75 200 ILE A C 1
ATOM 1525 O O . ILE A 1 200 ? 2.799 6.145 -4.482 1.00 95.75 200 ILE A O 1
ATOM 1529 N N . HIS A 1 201 ? 4.089 4.777 -5.707 1.00 95.88 201 HIS A N 1
ATOM 1530 C CA . HIS A 1 201 ? 3.671 3.550 -5.038 1.00 95.88 201 HIS A CA 1
ATOM 1531 C C . HIS A 1 201 ? 4.211 3.486 -3.608 1.00 95.88 201 HIS A C 1
ATOM 1533 O O . HIS A 1 201 ? 3.466 3.108 -2.709 1.00 95.88 201 HIS A O 1
ATOM 1539 N N . TYR A 1 202 ? 5.453 3.933 -3.377 1.00 97.69 202 TYR A N 1
ATOM 1540 C CA . TYR A 1 202 ? 5.990 4.073 -2.021 1.00 97.69 202 TYR A CA 1
ATOM 1541 C C . TYR A 1 202 ? 5.160 5.066 -1.201 1.00 97.69 202 TYR A C 1
ATOM 1543 O O . TYR A 1 202 ? 4.710 4.751 -0.100 1.00 97.69 202 TYR A O 1
ATOM 1551 N N . GLY A 1 203 ? 4.856 6.230 -1.781 1.00 97.69 203 GLY A N 1
ATOM 1552 C CA . GLY A 1 203 ? 4.009 7.232 -1.137 1.00 97.69 203 GLY A CA 1
ATOM 1553 C C . GLY A 1 203 ? 2.602 6.717 -0.808 1.00 97.69 203 GLY A C 1
ATOM 1554 O O . GLY A 1 203 ? 2.100 6.969 0.286 1.00 97.69 203 GLY A O 1
ATOM 1555 N N . LEU A 1 204 ? 1.968 5.973 -1.722 1.00 97.06 204 LEU A N 1
ATOM 1556 C CA . LEU A 1 204 ? 0.659 5.349 -1.491 1.00 97.06 204 LEU A CA 1
ATOM 1557 C C . LEU A 1 204 ? 0.723 4.252 -0.420 1.00 97.06 204 LEU A C 1
ATOM 1559 O O . LEU A 1 204 ? -0.170 4.166 0.419 1.00 97.06 204 LEU A O 1
ATOM 1563 N N . PHE A 1 205 ? 1.786 3.449 -0.394 1.00 97.88 205 PHE A N 1
ATOM 1564 C CA . PHE A 1 205 ? 2.000 2.457 0.659 1.00 97.88 205 PHE A CA 1
ATOM 1565 C C . PHE A 1 205 ? 2.104 3.122 2.041 1.00 97.88 205 PHE A C 1
ATOM 1567 O O . PHE A 1 205 ? 1.412 2.720 2.982 1.00 97.88 205 PHE A O 1
ATOM 1574 N N . CYS A 1 206 ? 2.888 4.199 2.154 1.00 98.44 206 CYS A N 1
ATOM 1575 C CA . CYS A 1 206 ? 2.969 4.998 3.375 1.00 98.44 206 CYS A CA 1
ATOM 1576 C C . CYS A 1 206 ? 1.627 5.659 3.733 1.00 98.44 206 CYS A C 1
ATOM 1578 O O . CYS A 1 206 ? 1.275 5.702 4.911 1.00 98.44 206 CYS A O 1
ATOM 1580 N N . SER A 1 207 ? 0.851 6.141 2.754 1.00 97.75 207 SER A N 1
ATOM 1581 C CA . SER A 1 207 ? -0.451 6.770 3.024 1.00 97.75 207 SER A CA 1
ATOM 1582 C C . SER A 1 207 ? -1.488 5.774 3.547 1.00 97.75 207 SER A C 1
ATOM 1584 O O . SER A 1 207 ? -2.279 6.130 4.419 1.00 97.75 207 SER A O 1
ATOM 1586 N N . VAL A 1 208 ? -1.465 4.522 3.079 1.00 97.12 208 VAL A N 1
ATOM 1587 C CA . VAL A 1 208 ? -2.289 3.442 3.644 1.00 97.12 208 VAL A CA 1
ATOM 1588 C C . VAL A 1 208 ? -1.834 3.130 5.067 1.00 97.12 208 VAL A C 1
ATOM 1590 O O . VAL A 1 208 ? -2.658 3.065 5.978 1.00 97.12 208 VAL A O 1
ATOM 1593 N N . ALA A 1 209 ? -0.526 2.988 5.295 1.00 98.31 209 ALA A N 1
ATOM 1594 C CA . ALA A 1 209 ? 0.004 2.729 6.632 1.00 98.31 209 ALA A CA 1
ATOM 1595 C C . ALA A 1 209 ? -0.336 3.857 7.627 1.00 98.31 209 ALA A C 1
ATOM 1597 O O . ALA A 1 209 ? -0.600 3.574 8.794 1.00 98.31 209 ALA A O 1
ATOM 1598 N N . PHE A 1 210 ? -0.387 5.116 7.181 1.00 98.50 210 PHE A N 1
ATOM 1599 C CA . PHE A 1 210 ? -0.668 6.274 8.032 1.00 98.50 210 PHE A CA 1
ATOM 1600 C C . PHE A 1 210 ? -2.005 6.154 8.779 1.00 98.50 210 PHE A C 1
ATOM 1602 O O . PHE A 1 210 ? -2.013 6.174 10.012 1.00 98.50 210 PHE A O 1
ATOM 1609 N N . SER A 1 211 ? -3.133 5.980 8.080 1.00 96.88 211 SER A N 1
ATOM 1610 C CA . SER A 1 211 ? -4.440 5.822 8.746 1.00 96.88 211 SER A CA 1
ATOM 1611 C C . SER A 1 211 ? -4.535 4.526 9.544 1.00 96.88 211 SER A C 1
ATOM 1613 O O . SER A 1 211 ? -5.096 4.522 10.644 1.00 96.88 211 SER A O 1
ATOM 1615 N N . MET A 1 212 ? -3.949 3.439 9.037 1.00 97.25 212 MET A N 1
ATOM 1616 C CA . MET A 1 212 ? -3.925 2.143 9.722 1.00 97.25 212 MET A CA 1
ATOM 1617 C C . MET A 1 212 ? -3.201 2.219 11.072 1.00 97.25 212 MET A C 1
ATOM 1619 O O . MET A 1 212 ? -3.617 1.579 12.038 1.00 97.25 212 MET A O 1
ATOM 1623 N N . VAL A 1 213 ? -2.159 3.046 11.177 1.00 97.88 213 VAL A N 1
ATOM 1624 C CA . VAL A 1 213 ? -1.418 3.267 12.425 1.00 97.88 213 VAL A CA 1
ATOM 1625 C C . VAL A 1 213 ? -2.090 4.316 13.300 1.00 97.88 213 VAL A C 1
ATOM 1627 O O . VAL A 1 213 ? -2.356 4.046 14.472 1.00 97.88 213 VAL A O 1
ATOM 1630 N N . TYR A 1 214 ? -2.411 5.491 12.758 1.00 97.50 214 TYR A N 1
ATOM 1631 C CA . TYR A 1 214 ? -2.973 6.575 13.561 1.00 97.50 214 TYR A CA 1
ATOM 1632 C C . TYR A 1 214 ? -4.360 6.218 14.102 1.00 97.50 214 TYR A C 1
ATOM 1634 O O . TYR A 1 214 ? -4.612 6.335 15.303 1.00 97.50 214 TYR A O 1
ATOM 1642 N N . VAL A 1 215 ? -5.262 5.750 13.237 1.00 95.88 215 VAL A N 1
ATOM 1643 C CA . VAL A 1 215 ? -6.641 5.404 13.609 1.00 95.88 215 VAL A CA 1
ATOM 1644 C C . VAL A 1 215 ? -6.727 3.947 14.050 1.00 95.88 215 VAL A C 1
ATOM 1646 O O . VAL A 1 215 ? -7.242 3.668 15.132 1.00 95.88 215 VAL A O 1
ATOM 1649 N N . GLY A 1 216 ? -6.193 3.022 13.249 1.00 94.94 216 GLY A N 1
ATOM 1650 C CA . GLY A 1 216 ? -6.374 1.581 13.464 1.00 94.94 216 GLY A CA 1
ATOM 1651 C C . GLY A 1 216 ? -5.696 1.018 14.718 1.00 94.94 216 GLY A C 1
ATOM 1652 O O . GLY A 1 216 ? -6.144 -0.002 15.236 1.00 94.94 216 GLY A O 1
ATOM 1653 N N . LEU A 1 217 ? -4.662 1.681 15.255 1.00 96.00 217 LEU A N 1
ATOM 1654 C CA . LEU A 1 217 ? -3.993 1.275 16.503 1.00 96.00 217 LEU A CA 1
ATOM 1655 C C . LEU A 1 217 ? -4.382 2.124 17.724 1.00 96.00 217 LEU A C 1
ATOM 1657 O O . LEU A 1 217 ? -3.721 2.038 18.765 1.00 96.00 217 LEU A O 1
ATOM 1661 N N . LYS A 1 218 ? -5.443 2.937 17.623 1.00 94.56 218 LYS A N 1
ATOM 1662 C CA . LYS A 1 218 ? -5.979 3.704 18.756 1.00 94.56 218 LYS A CA 1
ATOM 1663 C C . LYS A 1 218 ? -6.314 2.782 19.932 1.00 94.56 218 LYS A C 1
ATOM 1665 O O . LYS A 1 218 ? -6.879 1.723 19.722 1.00 94.56 218 LYS A O 1
ATOM 1670 N N . ASP A 1 219 ? -5.946 3.183 21.148 1.00 91.81 219 ASP A N 1
ATOM 1671 C CA . ASP A 1 219 ? -6.185 2.453 22.410 1.00 91.81 219 ASP A CA 1
ATOM 1672 C C . ASP A 1 219 ? -5.452 1.096 22.537 1.00 91.81 219 ASP A C 1
ATOM 1674 O O . ASP A 1 219 ? -5.492 0.450 23.580 1.00 91.81 219 ASP A O 1
ATOM 1678 N N . TRP A 1 220 ? -4.696 0.692 21.512 1.00 88.56 220 TRP A N 1
ATOM 1679 C CA . TRP A 1 220 ? -3.941 -0.567 21.473 1.00 88.56 220 TRP A CA 1
ATOM 1680 C C . TRP A 1 220 ? -2.425 -0.395 21.568 1.00 88.56 220 TRP A C 1
ATOM 1682 O O . TRP A 1 220 ? -1.693 -1.371 21.774 1.00 88.56 220 TRP A O 1
ATOM 1692 N N . VAL A 1 221 ? -1.946 0.819 21.326 1.00 91.62 221 VAL A N 1
ATOM 1693 C CA . VAL A 1 221 ? -0.547 1.237 21.390 1.00 91.62 221 VAL A CA 1
ATOM 1694 C C . VAL A 1 221 ? -0.518 2.571 22.130 1.00 91.62 221 VAL A C 1
ATOM 1696 O O . VAL A 1 221 ? -1.435 3.379 21.978 1.00 91.62 221 VAL A O 1
ATOM 1699 N N . GLY A 1 222 ? 0.525 2.807 22.931 1.00 94.56 222 GLY A N 1
ATOM 1700 C CA . GLY A 1 222 ? 0.678 4.055 23.677 1.00 94.56 222 GLY A CA 1
ATOM 1701 C C . GLY A 1 222 ? 0.524 5.280 22.771 1.00 94.56 222 GLY A C 1
ATOM 1702 O O . GLY A 1 222 ? 1.096 5.326 21.678 1.00 94.56 222 GLY A O 1
ATOM 1703 N N . ASN A 1 223 ? -0.255 6.265 23.226 1.00 95.12 223 ASN A N 1
ATOM 1704 C CA . ASN A 1 223 ? -0.659 7.411 22.411 1.00 95.12 223 ASN A CA 1
ATOM 1705 C C . ASN A 1 223 ? 0.541 8.149 21.800 1.00 95.12 223 ASN A C 1
ATOM 1707 O O . ASN A 1 223 ? 0.549 8.432 20.605 1.00 95.12 223 ASN A O 1
ATOM 1711 N N . THR A 1 224 ? 1.580 8.376 22.605 1.00 96.88 224 THR A N 1
ATOM 1712 C CA . THR A 1 224 ? 2.821 9.036 22.186 1.00 96.88 224 THR A CA 1
ATOM 1713 C C . THR A 1 224 ? 3.507 8.288 21.047 1.00 96.88 224 THR A C 1
ATOM 1715 O O . THR A 1 224 ? 3.777 8.876 20.004 1.00 96.88 224 THR A O 1
ATOM 1718 N N . TRP A 1 225 ? 3.737 6.979 21.201 1.00 96.88 225 TRP A N 1
ATOM 1719 C CA . TRP A 1 225 ? 4.399 6.184 20.163 1.00 96.88 225 TRP A CA 1
ATOM 1720 C C . TRP A 1 225 ? 3.569 6.113 18.882 1.00 96.88 225 TRP A C 1
ATOM 1722 O O . TRP A 1 225 ? 4.111 6.246 17.790 1.00 96.88 225 TRP A O 1
ATOM 1732 N N . ARG A 1 226 ? 2.247 5.968 19.001 1.00 97.00 226 ARG A N 1
ATOM 1733 C CA . ARG A 1 226 ? 1.337 5.976 17.851 1.00 97.00 226 ARG A CA 1
ATOM 1734 C C . ARG A 1 226 ? 1.432 7.282 17.057 1.00 97.00 226 ARG A C 1
ATOM 1736 O O . ARG A 1 226 ? 1.479 7.234 15.830 1.00 97.00 226 ARG A O 1
ATOM 1743 N N . ILE A 1 227 ? 1.485 8.428 17.739 1.00 97.38 227 ILE A N 1
ATOM 1744 C CA . ILE A 1 227 ? 1.640 9.743 17.098 1.00 97.38 227 ILE A CA 1
ATOM 1745 C C . ILE A 1 227 ? 3.012 9.849 16.425 1.00 97.38 227 ILE A C 1
ATOM 1747 O O . ILE A 1 227 ? 3.068 10.165 15.240 1.00 97.38 227 ILE A O 1
ATOM 1751 N N . ILE A 1 228 ? 4.097 9.518 17.135 1.00 98.31 228 ILE A N 1
ATOM 1752 C CA . ILE A 1 228 ? 5.463 9.553 16.587 1.00 98.31 228 ILE A CA 1
ATOM 1753 C C . ILE A 1 228 ? 5.574 8.663 15.344 1.00 98.31 228 ILE A C 1
ATOM 1755 O O . ILE A 1 228 ? 6.021 9.125 14.296 1.00 98.31 228 ILE A O 1
ATOM 1759 N N . ALA A 1 229 ? 5.110 7.414 15.422 1.00 98.31 229 ALA A N 1
ATOM 1760 C CA . ALA A 1 229 ? 5.129 6.489 14.295 1.00 98.31 229 ALA A CA 1
ATOM 1761 C C . ALA A 1 229 ? 4.314 7.025 13.108 1.00 98.31 229 ALA A C 1
ATOM 1763 O O . ALA A 1 229 ? 4.773 6.956 11.973 1.00 98.31 229 ALA A O 1
ATOM 1764 N N . SER A 1 230 ? 3.142 7.616 13.360 1.00 98.31 230 SER A N 1
ATOM 1765 C CA . SER A 1 230 ? 2.313 8.215 12.305 1.00 98.31 230 SER A CA 1
ATOM 1766 C C . SER A 1 230 ? 3.001 9.409 11.637 1.00 98.31 230 SER A C 1
ATOM 1768 O O . SER A 1 230 ? 2.922 9.539 10.419 1.00 98.31 230 SER A O 1
ATOM 1770 N N . ILE A 1 231 ? 3.711 10.248 12.403 1.00 98.38 231 ILE A N 1
ATOM 1771 C CA . ILE A 1 231 ? 4.507 11.365 11.869 1.00 98.38 231 ILE A CA 1
ATOM 1772 C C . ILE A 1 231 ? 5.644 10.838 10.990 1.00 98.38 231 ILE A C 1
ATOM 1774 O O . ILE A 1 231 ? 5.824 11.330 9.879 1.00 98.38 231 ILE A O 1
ATOM 1778 N N . ILE A 1 232 ? 6.375 9.812 11.439 1.00 98.62 232 ILE A N 1
ATOM 1779 C CA . ILE A 1 232 ? 7.457 9.202 10.649 1.00 98.62 232 ILE A CA 1
ATOM 1780 C C . ILE A 1 232 ? 6.904 8.591 9.355 1.00 98.62 232 ILE A C 1
ATOM 1782 O O . ILE A 1 232 ? 7.473 8.802 8.287 1.00 98.62 232 ILE A O 1
ATOM 1786 N N . ILE A 1 233 ? 5.779 7.874 9.427 1.00 98.62 233 ILE A N 1
ATOM 1787 C CA . ILE A 1 233 ? 5.118 7.267 8.262 1.00 98.62 233 ILE A CA 1
ATOM 1788 C C . ILE A 1 233 ? 4.649 8.340 7.275 1.00 98.62 233 ILE A C 1
ATOM 1790 O O . ILE A 1 233 ? 4.892 8.214 6.074 1.00 98.62 233 ILE A O 1
ATOM 1794 N N . ALA A 1 234 ? 4.014 9.408 7.764 1.00 98.25 234 ALA A N 1
ATOM 1795 C CA . ALA A 1 234 ? 3.603 10.532 6.928 1.00 98.25 234 ALA A CA 1
ATOM 1796 C C . ALA A 1 234 ? 4.817 11.226 6.291 1.00 98.25 234 ALA A C 1
ATOM 1798 O O . ALA A 1 234 ? 4.786 11.532 5.101 1.00 98.25 234 ALA A O 1
ATOM 1799 N N . GLY A 1 235 ? 5.907 11.396 7.046 1.00 98.12 235 GLY A N 1
ATOM 1800 C CA . GLY A 1 235 ? 7.184 11.902 6.544 1.00 98.12 235 GLY A CA 1
ATOM 1801 C C . GLY A 1 235 ? 7.762 11.021 5.436 1.00 98.12 235 GLY A C 1
ATOM 1802 O O . GLY A 1 235 ? 8.114 11.526 4.377 1.00 98.12 235 GLY A O 1
ATOM 1803 N N . CYS A 1 236 ? 7.766 9.698 5.609 1.00 98.25 236 CYS A N 1
ATOM 1804 C CA . CYS A 1 236 ? 8.176 8.754 4.566 1.00 98.25 236 CYS A CA 1
ATOM 1805 C C . CYS A 1 236 ? 7.314 8.882 3.303 1.00 98.25 236 CYS A C 1
ATOM 1807 O O . CYS A 1 236 ? 7.847 8.939 2.195 1.00 98.25 236 CYS A O 1
ATOM 1809 N N . GLY A 1 237 ? 5.993 8.995 3.469 1.00 97.31 237 GLY A N 1
ATOM 1810 C CA . GLY A 1 237 ? 5.072 9.243 2.361 1.00 97.31 237 GLY A CA 1
ATOM 1811 C C . GLY A 1 237 ? 5.317 10.586 1.670 1.00 97.31 237 GLY A C 1
ATOM 1812 O O . GLY A 1 237 ? 5.173 10.683 0.452 1.00 97.31 237 GLY A O 1
ATOM 1813 N N . PHE A 1 238 ? 5.750 11.603 2.419 1.00 97.12 238 PHE A N 1
ATOM 1814 C CA . PHE A 1 238 ? 6.146 12.897 1.872 1.00 97.12 238 PHE A CA 1
ATOM 1815 C C . PHE A 1 238 ? 7.419 12.806 1.024 1.00 97.12 238 PHE A C 1
ATOM 1817 O O . PHE A 1 238 ? 7.463 13.408 -0.047 1.00 97.12 238 PHE A O 1
ATOM 1824 N N . LEU A 1 239 ? 8.409 12.002 1.428 1.00 97.19 239 LEU A N 1
ATOM 1825 C CA . LEU A 1 239 ? 9.668 11.815 0.684 1.00 97.19 239 LEU A CA 1
ATOM 1826 C C . LEU A 1 239 ? 9.492 11.139 -0.690 1.00 97.19 239 LEU A C 1
ATOM 1828 O O . LEU A 1 239 ? 10.353 11.265 -1.559 1.00 97.19 239 LEU A O 1
ATOM 1832 N N . ALA A 1 240 ? 8.356 10.482 -0.944 1.00 95.69 240 ALA A N 1
ATOM 1833 C CA . ALA A 1 240 ? 7.983 10.050 -2.295 1.00 95.69 240 ALA A CA 1
ATOM 1834 C C . ALA A 1 240 ? 7.718 11.233 -3.254 1.00 95.69 240 ALA A C 1
ATOM 1836 O O . ALA A 1 240 ? 7.711 11.067 -4.482 1.00 95.69 240 ALA A O 1
ATOM 1837 N N . LEU A 1 241 ? 7.451 12.421 -2.691 1.00 94.31 241 LEU A N 1
ATOM 1838 C CA . LEU A 1 241 ? 7.228 13.694 -3.379 1.00 94.31 241 LEU A CA 1
ATOM 1839 C C . LEU A 1 241 ? 6.218 13.565 -4.524 1.00 94.31 241 LEU A C 1
ATOM 1841 O O . LEU A 1 241 ? 6.402 14.099 -5.619 1.00 94.31 241 LEU A O 1
ATOM 1845 N N . SER A 1 242 ? 5.144 12.814 -4.282 1.00 93.88 242 SER A N 1
ATOM 1846 C CA . SER A 1 242 ? 4.070 12.547 -5.237 1.00 93.88 242 SER A CA 1
ATOM 1847 C C . SER A 1 242 ? 2.795 13.266 -4.813 1.00 93.88 242 SER A C 1
ATOM 1849 O O . SER A 1 242 ? 2.303 13.038 -3.710 1.00 93.88 242 SER A O 1
ATOM 1851 N N . SER A 1 243 ? 2.219 14.082 -5.700 1.00 91.75 243 SER A N 1
ATOM 1852 C CA . SER A 1 243 ? 0.972 14.810 -5.430 1.00 91.75 243 SER A CA 1
ATOM 1853 C C . SER A 1 243 ? -0.174 13.872 -5.053 1.00 91.75 243 SER A C 1
ATOM 1855 O O . SER A 1 243 ? -0.895 14.164 -4.109 1.00 91.75 243 SER A O 1
ATOM 1857 N N . GLY A 1 244 ? -0.299 12.715 -5.714 1.00 90.19 244 GLY A N 1
ATOM 1858 C CA . GLY A 1 244 ? -1.336 11.728 -5.395 1.00 90.19 244 GLY A CA 1
ATOM 1859 C C . GLY A 1 244 ? -1.196 11.131 -3.989 1.00 90.19 244 GLY A C 1
ATOM 1860 O O . GLY A 1 244 ? -2.179 11.019 -3.261 1.00 90.19 244 GLY A O 1
ATOM 1861 N N . ALA A 1 245 ? 0.030 10.801 -3.572 1.00 92.19 245 ALA A N 1
ATOM 1862 C CA . ALA A 1 245 ? 0.285 10.271 -2.231 1.00 92.19 245 ALA A CA 1
ATOM 1863 C C . ALA A 1 245 ? 0.095 11.340 -1.143 1.00 92.19 245 ALA A C 1
ATOM 1865 O O . ALA A 1 245 ? -0.537 11.077 -0.121 1.00 92.19 245 ALA A O 1
ATOM 1866 N N . LEU A 1 246 ? 0.598 12.554 -1.388 1.00 94.56 246 LEU A N 1
ATOM 1867 C CA . LEU A 1 246 ? 0.449 13.694 -0.484 1.00 94.56 246 LEU A CA 1
ATOM 1868 C C . LEU A 1 246 ? -1.016 14.077 -0.300 1.00 94.56 246 LEU A C 1
ATOM 1870 O O . LEU A 1 246 ? -1.464 14.239 0.831 1.00 94.56 246 LEU A O 1
ATOM 1874 N N . LEU A 1 247 ? -1.776 14.153 -1.395 1.00 96.12 247 LEU A N 1
ATOM 1875 C CA . LEU A 1 247 ? -3.209 14.415 -1.350 1.00 96.12 247 LEU A CA 1
ATOM 1876 C C . LEU A 1 247 ? -3.928 13.359 -0.504 1.00 96.12 247 LEU A C 1
ATOM 1878 O O . LEU A 1 247 ? -4.728 13.719 0.352 1.00 96.12 247 LEU A O 1
ATOM 1882 N N . ALA A 1 248 ? -3.604 12.073 -0.675 1.00 96.00 248 ALA A N 1
ATOM 1883 C CA . ALA A 1 248 ? -4.191 11.010 0.137 1.00 96.00 248 ALA A CA 1
ATOM 1884 C C . ALA A 1 248 ? -3.896 11.184 1.639 1.00 96.00 248 ALA A C 1
ATOM 1886 O O . ALA A 1 248 ? -4.796 10.989 2.454 1.00 96.00 248 ALA A O 1
ATOM 1887 N N . ILE A 1 249 ? -2.672 11.568 2.018 1.00 96.69 249 ILE A N 1
ATOM 1888 C CA . ILE A 1 249 ? -2.311 11.827 3.424 1.00 96.69 249 ILE A CA 1
ATOM 1889 C C . ILE A 1 249 ? -3.034 13.070 3.952 1.00 96.69 249 ILE A C 1
ATOM 1891 O O . ILE A 1 249 ? -3.619 13.021 5.033 1.00 96.69 249 ILE A O 1
ATOM 1895 N N . PHE A 1 250 ? -3.046 14.172 3.200 1.00 97.06 250 PHE A N 1
ATOM 1896 C CA . PHE A 1 250 ? -3.703 15.408 3.626 1.00 97.06 250 PHE A CA 1
ATOM 1897 C C . PHE A 1 250 ? -5.216 15.250 3.759 1.00 97.06 250 PHE A C 1
ATOM 1899 O O . PHE A 1 250 ? -5.781 15.726 4.740 1.00 97.06 250 PHE A O 1
ATOM 1906 N N . LEU A 1 251 ? -5.867 14.523 2.847 1.00 96.44 251 LEU A N 1
ATOM 1907 C CA . LEU A 1 251 ? -7.283 14.180 2.978 1.00 96.44 251 LEU A CA 1
ATOM 1908 C C . LEU A 1 251 ? -7.535 13.337 4.231 1.00 96.44 251 LEU A C 1
ATOM 1910 O O . LEU A 1 251 ? -8.470 13.621 4.974 1.00 96.44 251 LEU A O 1
ATOM 1914 N N . GLN A 1 252 ? -6.688 12.344 4.518 1.00 96.56 252 GLN A N 1
ATOM 1915 C CA . GLN A 1 252 ? -6.802 11.551 5.746 1.00 96.56 252 GLN A CA 1
ATOM 1916 C C . GLN A 1 252 ? -6.640 12.417 7.004 1.00 96.56 252 GLN A C 1
ATOM 1918 O O . GLN A 1 252 ? -7.453 12.303 7.918 1.00 96.56 252 GLN A O 1
ATOM 1923 N N . ILE A 1 253 ? -5.646 13.310 7.046 1.00 96.44 253 ILE A N 1
ATOM 1924 C CA . ILE A 1 253 ? -5.454 14.262 8.154 1.00 96.44 253 ILE A CA 1
ATOM 1925 C C . ILE A 1 253 ? -6.676 15.174 8.296 1.00 96.44 253 ILE A C 1
ATOM 1927 O O . ILE A 1 253 ? -7.168 15.348 9.407 1.00 96.44 253 ILE A O 1
ATOM 1931 N N . GLY A 1 254 ? -7.196 15.707 7.188 1.00 95.31 254 GLY A N 1
ATOM 1932 C CA . GLY A 1 254 ? -8.391 16.547 7.172 1.00 95.31 254 GLY A CA 1
ATOM 1933 C C . GLY A 1 254 ? -9.621 15.820 7.714 1.00 95.31 254 GLY A C 1
ATOM 1934 O O . GLY A 1 254 ? -10.308 16.352 8.581 1.00 95.31 254 GLY A O 1
ATOM 1935 N N . LEU A 1 255 ? -9.859 14.576 7.289 1.00 94.12 255 LEU A N 1
ATOM 1936 C CA . LEU A 1 255 ? -10.961 13.747 7.793 1.00 94.12 255 LEU A CA 1
ATOM 1937 C C . LEU A 1 255 ? -10.793 13.386 9.274 1.00 94.12 255 LEU A C 1
ATOM 1939 O O . LEU A 1 255 ? -11.779 13.339 10.009 1.00 94.12 255 LEU A O 1
ATOM 1943 N N . ILE A 1 256 ? -9.562 13.143 9.728 1.00 93.31 256 ILE A N 1
ATOM 1944 C CA . ILE A 1 256 ? -9.258 12.908 11.144 1.00 93.31 256 ILE A CA 1
ATOM 1945 C C . ILE A 1 256 ? -9.541 14.176 11.955 1.00 93.31 256 ILE A C 1
ATOM 1947 O O . ILE A 1 256 ? -10.267 14.104 12.944 1.00 93.31 256 ILE A O 1
ATOM 1951 N N . ALA A 1 257 ? -9.029 15.329 11.518 1.00 93.06 257 ALA A N 1
ATOM 1952 C CA . ALA A 1 257 ? -9.257 16.618 12.163 1.00 93.06 257 ALA A CA 1
ATOM 1953 C C . ALA A 1 257 ? -10.757 16.932 12.237 1.00 93.06 257 ALA A C 1
ATOM 1955 O O . ALA A 1 257 ? -11.283 17.208 13.317 1.00 93.06 257 ALA A O 1
ATOM 1956 N N . TRP A 1 258 ? -11.467 16.766 11.120 1.00 93.06 258 TRP A N 1
ATOM 1957 C CA . TRP A 1 258 ? -12.918 16.892 11.041 1.00 93.06 258 TRP A CA 1
ATOM 1958 C C . TRP A 1 258 ? -13.628 15.995 12.061 1.00 93.06 258 TRP A C 1
ATOM 1960 O O . TRP A 1 258 ? -14.441 16.462 12.858 1.00 93.06 258 TRP A O 1
ATOM 1970 N N . ALA A 1 259 ? -13.272 14.708 12.103 1.00 90.50 259 ALA A N 1
ATOM 1971 C CA . ALA A 1 259 ? -13.860 13.752 13.033 1.00 90.50 259 ALA A CA 1
ATOM 1972 C C . ALA A 1 259 ? -13.556 14.059 14.511 1.00 90.50 259 ALA A C 1
ATOM 1974 O O . ALA A 1 259 ? -14.311 13.598 15.371 1.00 90.50 259 ALA A O 1
ATOM 1975 N N . THR A 1 260 ? -12.472 14.787 14.806 1.00 87.69 260 THR A N 1
ATOM 1976 C CA . THR A 1 260 ? -12.095 15.197 16.170 1.00 87.69 260 THR A CA 1
ATOM 1977 C C . THR A 1 260 ? -12.708 16.522 16.619 1.00 87.69 260 THR A C 1
ATOM 1979 O O . THR A 1 260 ? -12.997 16.658 17.803 1.00 87.69 260 THR A O 1
ATOM 1982 N N . ILE A 1 261 ? -12.904 17.482 15.707 1.00 89.88 261 ILE A N 1
ATOM 1983 C CA . ILE A 1 261 ? -13.413 18.828 16.019 1.00 89.88 261 ILE A CA 1
ATOM 1984 C C . ILE A 1 261 ? -14.941 18.824 16.134 1.00 89.88 261 ILE A C 1
ATOM 1986 O O . ILE A 1 261 ? -15.496 19.411 17.061 1.00 89.88 261 ILE A O 1
ATOM 1990 N N . PHE A 1 262 ? -15.629 18.177 15.191 1.00 87.44 262 PHE A N 1
ATOM 1991 C CA . PHE A 1 262 ? -17.087 18.218 15.119 1.00 87.44 262 PHE A CA 1
ATOM 1992 C C . PHE A 1 262 ? -17.743 17.174 16.027 1.00 87.44 262 PHE A C 1
ATOM 1994 O O . PHE A 1 262 ? -17.204 16.088 16.264 1.00 87.44 262 PHE A O 1
ATOM 2001 N N . THR A 1 263 ? -18.936 17.520 16.523 1.00 64.81 263 THR A N 1
ATOM 2002 C CA . THR A 1 263 ? -19.668 16.814 17.581 1.00 64.81 263 THR A CA 1
ATOM 2003 C C . THR A 1 263 ? -19.742 15.301 17.332 1.00 64.81 263 THR A C 1
ATOM 2005 O O . THR A 1 263 ? -20.039 14.872 16.209 1.00 64.81 263 THR A O 1
ATOM 2008 N N . PRO A 1 264 ? -19.510 14.460 18.358 1.00 69.38 264 PRO A N 1
ATOM 2009 C CA . PRO A 1 264 ? -19.649 13.017 18.218 1.00 69.38 264 PRO A CA 1
ATOM 2010 C C . PRO A 1 264 ? -21.069 12.651 17.762 1.00 69.38 264 PRO A C 1
ATOM 2012 O O . PRO A 1 264 ? -22.051 12.926 18.442 1.00 69.38 264 PRO A O 1
ATOM 2015 N N . GLY A 1 265 ? -21.178 12.031 16.586 1.00 72.88 265 GLY A N 1
ATOM 2016 C CA . GLY A 1 265 ? -22.454 11.617 16.005 1.00 72.88 265 GLY A CA 1
ATOM 2017 C C . GLY A 1 265 ? -22.365 11.412 14.495 1.00 72.88 265 GLY A C 1
ATOM 2018 O O . GLY A 1 265 ? -21.412 11.842 13.849 1.00 72.88 265 GLY A O 1
ATOM 2019 N N . LYS A 1 266 ? -23.368 10.748 13.905 1.00 73.44 266 LYS A N 1
ATOM 2020 C CA . LYS A 1 266 ? -23.439 10.545 12.444 1.00 73.44 266 LYS A CA 1
ATOM 2021 C C . LYS A 1 266 ? -23.633 11.864 11.677 1.00 73.44 266 LYS A C 1
ATOM 2023 O O . LYS A 1 266 ? -23.219 11.952 10.528 1.00 73.44 266 LYS A O 1
ATOM 2028 N N . ALA A 1 267 ? -24.199 12.885 12.330 1.00 78.88 267 ALA A N 1
ATOM 2029 C CA . ALA A 1 267 ? -24.472 14.206 11.757 1.00 78.88 267 ALA A CA 1
ATOM 2030 C C . ALA A 1 267 ? -23.216 14.934 11.252 1.00 78.88 267 ALA A C 1
ATOM 2032 O O . ALA A 1 267 ? -23.291 15.664 10.272 1.00 78.88 267 ALA A O 1
ATOM 2033 N N . ARG A 1 268 ? -22.043 14.680 11.850 1.00 81.38 268 ARG A N 1
ATOM 2034 C CA . ARG A 1 268 ? -20.789 15.327 11.434 1.00 81.38 268 ARG A CA 1
ATOM 2035 C C . ARG A 1 268 ? -20.421 15.060 9.976 1.00 81.38 268 ARG A C 1
ATOM 2037 O O . ARG A 1 268 ? -19.764 15.883 9.363 1.00 81.38 268 ARG A O 1
ATOM 2044 N N . TRP A 1 269 ? -20.816 13.918 9.419 1.00 86.31 269 TRP A N 1
ATOM 2045 C CA . TRP A 1 269 ? -20.503 13.590 8.028 1.00 86.31 269 TRP A CA 1
ATOM 2046 C C . TRP A 1 269 ? -21.457 14.264 7.042 1.00 86.31 269 TRP A C 1
ATOM 2048 O O . TRP A 1 269 ? -21.060 14.521 5.917 1.00 86.31 269 TRP A O 1
ATOM 2058 N N . TRP A 1 270 ? -22.669 14.612 7.482 1.00 84.75 270 TRP A N 1
ATOM 2059 C CA . TRP A 1 270 ? -23.611 15.405 6.689 1.00 84.75 270 TRP A CA 1
ATOM 2060 C C . TRP A 1 270 ? -23.214 16.876 6.598 1.00 84.75 270 TRP A C 1
ATOM 2062 O O . TRP A 1 270 ? -23.569 17.528 5.637 1.00 84.75 270 TRP A O 1
ATOM 2072 N N . LEU A 1 271 ? -22.460 17.397 7.569 1.00 82.06 271 LEU A N 1
ATOM 2073 C CA . LEU A 1 271 ? -21.902 18.752 7.500 1.00 82.06 271 LEU A CA 1
ATOM 2074 C C . LEU A 1 271 ? -20.746 18.879 6.490 1.00 82.06 271 LEU A C 1
ATOM 2076 O O . LEU A 1 271 ? -20.341 19.992 6.173 1.00 82.06 271 LEU A O 1
ATOM 2080 N N . LEU A 1 272 ? -20.170 17.753 6.053 1.00 83.88 272 LEU A N 1
ATOM 2081 C CA . LEU A 1 272 ? -19.023 17.714 5.141 1.00 83.88 272 LEU A CA 1
ATOM 2082 C C . LEU A 1 272 ? -19.441 17.643 3.661 1.00 83.88 272 LEU A C 1
ATOM 2084 O O . LEU A 1 272 ? -18.615 17.923 2.796 1.00 83.88 272 LEU A O 1
ATOM 2088 N N . VAL A 1 273 ? -20.680 17.219 3.385 1.00 81.00 273 VAL A N 1
ATOM 2089 C CA . VAL A 1 273 ? -21.246 16.986 2.043 1.00 81.00 273 VAL A CA 1
ATOM 2090 C C . VAL A 1 273 ? -22.246 18.083 1.725 1.00 81.00 273 VAL A C 1
ATOM 2092 O O . VAL A 1 273 ? -22.173 18.613 0.598 1.00 81.00 273 VAL A O 1
#

Secondary structure (DSSP, 8-state):
-----------STTSSS-S--------SS-PPPHHHHHHHHHHHS--EEEETTEEEEHHHHHHHHHHHHHHHHHHTTBTBSPPHHHHHHHHHHHHHHHHHHHH-GGGIIIIIIHHHHHHHHHHHHHHHH--SHHHHHHHHHHHHHHHHHHHHHHHHHHHH---HHHHHHHTSTT-B-PPP--PPPBTTB----TTSSSHHHHHHHHHHHHHHHHTTTTTTS-HHHHHHHHHHHHHHHHHT--HHHHHHHHHHHHHHHHHHHSPSSTHHHHT--

Organism: NCBI:txid195913

Foldseek 3Di:
DDDDDDDDDDDDPPPPPPDPPPDDPPPPQQAADPLVVQLVCQQQQFWWDDDVPAIDTSNLVSLVVPLVVLVVCVPVQVLHDDDPVLVVLVVVLVVVLVVCCVVPVPCSCRPSVSVNSNSSSVVSCCSNGVDDLSNLLNVLVSLLVSLVVCLVQLVCCFAPVDLPSQVVQVVDPPTHAADRDQDDHDPNTHADQNRHNALQVQLQSLLVSLCCQLPSCPPVDPNVVSVVSSVSSNVSSVSNVDPVSPVSNVVSVVVVVLCVPDDPDPVSVVVVD

Mean predicted aligned error: 8.55 Å

Radius of gyration: 24.59 Å; Cα contacts (8 Å, |Δi|>4): 304; chains: 1; bounding box: 86×46×80 Å

pLDDT: mean 87.66, std 17.07, range [36.16, 98.62]